Protein AF-A0A0L8HUM3-F1 (afdb_monomer)

Solvent-accessible surface area (backbone atoms only — not comparable to full-atom values): 16104 Å² total; per-residue (Å²): 111,55,49,42,33,39,45,89,53,99,90,53,80,54,77,50,79,45,82,53,78,82,96,82,75,90,75,69,88,66,66,52,72,50,104,87,48,73,25,42,70,43,65,68,44,82,52,100,88,44,44,62,36,49,81,69,55,66,69,59,36,51,53,51,39,50,51,51,38,50,50,57,48,54,70,40,31,67,74,50,48,62,34,84,88,53,55,70,66,57,43,53,50,52,40,58,70,49,66,48,48,55,52,46,62,58,49,78,82,50,80,91,46,74,72,56,54,52,53,51,49,53,50,53,52,51,54,50,44,56,44,48,49,53,49,51,50,50,54,55,49,58,44,30,72,72,68,75,53,79,90,82,77,81,83,76,53,70,69,57,53,49,54,52,49,33,58,76,57,74,46,57,87,85,52,48,71,67,42,54,72,41,61,64,64,35,50,52,53,52,50,54,47,46,52,55,47,52,52,54,50,49,52,53,50,50,52,50,50,51,54,49,54,49,51,53,51,53,51,52,53,51,52,50,52,52,50,50,51,53,52,51,52,52,53,52,52,52,52,52,52,51,52,52,52,51,52,50,52,52,51,51,53,52,52,53,52,53,53,53,51,53,53,54,53,56,68,71,69,60,80,86,81,83,74,133

Foldseek 3Di:
DWWWWWDDDPPDIDIDIDDDDDPDDPPDFDFDDDPPDTTGTDQWDQDPQATQGRVRDPVVRLVSLLVVLVVVLVVCLVPQQLDPVHDLVVSVVVCVVRNPCSSVVSVVVDDDDPVSVVVSVVSNVVSVCSNVVSVVVVVVVVVCVVVVDDDDDDDDDPVVVVVVVCVVLVNDPVCLVVQVVVVVSNVVSVVVSVVVVVVVVVVVVVVVVVVVVVVVVVVVVVVVVVVVVVVVVVVVVVVVVVVVVVVVVVVVVVVVVVVVVVVVVVVVPDDPPPDD

Sequence (276 aa):
MVQWLGQRTRGHKIAVSIPRPDLGQTVRNQPVASRSAVLESVDYFSCLGSCPSSNAYIDNEIRYQLKSAGAAFGRLQTRAFQDQNIQTYTKMMTYKIVAIPLPLYACKTWTAYRRFIKVLETYHQRCLRSILQHQLEIKKDNQWLKEGKRRRGKKKRFKDVLKINFKNYNIDIEKWERNARDRERWRSIIKAELTTFETSWIAEQEEKKWKNGQRERTVKVWMEDVKKKKKKKKKKKKKKKKKKKKKKKKKKKKKKKKKKKKKKKKKKMVPTNKNK

Organism: Octopus bimaculoides (NCBI:txid37653)

Secondary structure (DSSP, 8-state):
-EEEEEEEETTEEEEEEEEPPPTT-------EEETTEEEEE-SB--BTTB--BTT--HHHHHHHHHHHHHHHHHHHIIIIIS-TTS-HHHHHHHIIIIITHHHHHHHTTS---HHHHHHHHHHHHHHHHHHHHHHHHHHHHHHHHHH-----SPPPPHHHHHHHHHHHTT--TTTHHHHHHSHHHHHHHHHHHHHHHHHHHHHHHHHHHHHHHHHHHHHHHHHHHHHHHHHHHHHHHHHHHHHHHHHHHHHHHHHHHHHHHHHHHHHTSS------

pLDDT: mean 71.19, std 13.52, range [39.12, 90.5]

Structure (mmCIF, N/CA/C/O backbone):
data_AF-A0A0L8HUM3-F1
#
_entry.id   AF-A0A0L8HUM3-F1
#
loop_
_atom_site.group_PDB
_atom_site.id
_atom_site.type_symbol
_atom_site.label_atom_id
_atom_site.label_alt_id
_atom_site.label_comp_id
_atom_site.label_asym_id
_atom_site.label_entity_id
_atom_site.label_seq_id
_atom_site.pdbx_PDB_ins_code
_atom_site.Cartn_x
_atom_site.Cartn_y
_atom_site.Cartn_z
_atom_site.occupancy
_atom_site.B_iso_or_equiv
_atom_site.auth_seq_id
_atom_site.auth_comp_id
_atom_site.auth_asym_id
_atom_site.auth_atom_id
_atom_site.pdbx_PDB_model_num
ATOM 1 N N . MET A 1 1 ? 30.552 9.391 -30.307 1.00 44.53 1 MET A N 1
ATOM 2 C CA . MET A 1 1 ? 30.730 8.319 -29.292 1.00 44.53 1 MET A CA 1
ATOM 3 C C . MET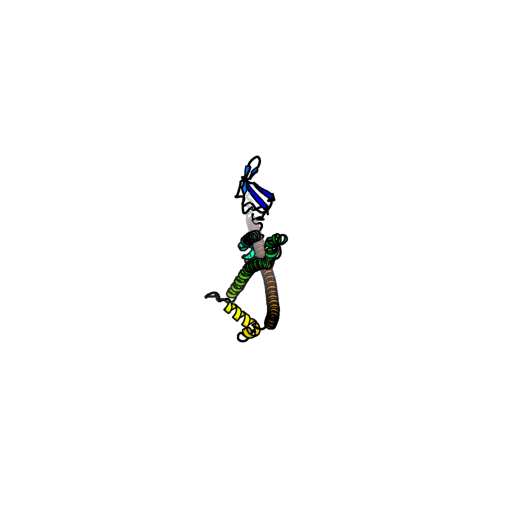 A 1 1 ? 31.666 8.896 -28.218 1.00 44.53 1 MET A C 1
ATOM 5 O O . MET A 1 1 ? 32.595 9.579 -28.608 1.00 44.53 1 MET A O 1
ATOM 9 N N . VAL A 1 2 ? 31.385 8.810 -26.912 1.00 44.59 2 VAL A N 1
ATOM 10 C CA . VAL A 1 2 ? 32.070 9.617 -25.858 1.00 44.59 2 VAL A CA 1
ATOM 11 C C . VAL A 1 2 ? 32.907 8.705 -24.960 1.00 44.59 2 VAL A C 1
ATOM 13 O O . VAL A 1 2 ? 32.449 7.613 -24.636 1.00 44.59 2 VAL A O 1
ATOM 16 N N . GLN A 1 3 ? 34.110 9.128 -24.556 1.00 44.25 3 GLN A N 1
ATOM 17 C CA . GLN A 1 3 ? 34.926 8.413 -23.565 1.00 44.25 3 GLN A CA 1
ATOM 18 C C . GLN A 1 3 ? 34.856 9.136 -22.215 1.00 44.25 3 GLN A C 1
ATOM 20 O O . GLN A 1 3 ? 35.012 10.357 -22.147 1.00 44.25 3 GLN A O 1
ATOM 25 N N . TRP A 1 4 ? 34.581 8.376 -21.153 1.00 47.75 4 TRP A N 1
ATOM 26 C CA . TRP A 1 4 ? 34.437 8.893 -19.794 1.00 47.75 4 TRP A CA 1
ATOM 27 C C . TRP A 1 4 ? 35.685 8.591 -18.973 1.00 47.75 4 TRP A C 1
ATOM 29 O O . TRP A 1 4 ? 36.095 7.438 -18.837 1.00 47.75 4 TRP A O 1
ATOM 39 N N . LEU A 1 5 ? 36.261 9.645 -18.407 1.00 50.06 5 LEU A N 1
ATOM 40 C CA . LEU A 1 5 ? 37.432 9.588 -17.544 1.00 50.06 5 LEU A CA 1
ATOM 41 C C . LEU A 1 5 ? 37.016 9.971 -16.124 1.00 50.06 5 LEU A C 1
ATOM 43 O O . LEU A 1 5 ? 36.309 10.965 -15.925 1.00 50.06 5 LEU A O 1
ATOM 47 N N . GLY A 1 6 ? 37.424 9.171 -15.141 1.00 50.44 6 GLY A N 1
ATOM 48 C CA . GLY A 1 6 ? 37.046 9.361 -13.744 1.00 50.44 6 GLY A CA 1
ATOM 49 C C . GLY A 1 6 ? 38.242 9.301 -12.806 1.00 50.44 6 GLY A C 1
ATOM 50 O O . GLY A 1 6 ? 39.153 8.499 -12.988 1.00 50.44 6 GLY A O 1
ATOM 51 N N . GLN A 1 7 ? 38.205 10.114 -11.750 1.00 45.25 7 GLN A N 1
ATOM 52 C CA . GLN A 1 7 ? 39.073 9.939 -10.588 1.00 45.25 7 GLN A CA 1
ATOM 53 C C . GLN A 1 7 ? 38.256 9.779 -9.309 1.00 45.25 7 GLN A C 1
ATOM 55 O O . GLN A 1 7 ? 37.210 10.408 -9.121 1.00 45.25 7 GLN A O 1
ATOM 60 N N . ARG A 1 8 ? 38.745 8.920 -8.411 1.00 43.06 8 ARG A N 1
ATOM 61 C CA . ARG A 1 8 ? 38.150 8.680 -7.095 1.00 43.06 8 ARG A CA 1
ATOM 62 C C . ARG A 1 8 ? 39.073 9.261 -6.022 1.00 43.06 8 ARG A C 1
ATOM 64 O O . ARG A 1 8 ? 39.840 8.530 -5.406 1.00 43.06 8 ARG A O 1
ATOM 71 N N . THR A 1 9 ? 39.002 10.570 -5.791 1.00 47.56 9 THR A N 1
ATOM 72 C CA . THR A 1 9 ? 39.676 11.211 -4.650 1.00 47.56 9 THR A CA 1
ATOM 73 C C . THR A 1 9 ? 38.749 11.247 -3.430 1.00 47.56 9 THR A C 1
ATOM 75 O O . THR A 1 9 ? 37.523 11.148 -3.546 1.00 47.56 9 THR A O 1
ATOM 78 N N . ARG A 1 10 ? 39.337 11.297 -2.223 1.00 39.12 10 ARG A N 1
ATOM 79 C CA . ARG A 1 10 ? 38.625 11.243 -0.933 1.00 39.12 10 ARG A CA 1
ATOM 80 C C . ARG A 1 10 ? 37.628 12.408 -0.819 1.00 39.12 10 ARG A C 1
ATOM 82 O O . ARG A 1 10 ? 37.990 13.505 -0.418 1.00 39.12 10 ARG A O 1
ATOM 89 N N . GLY A 1 11 ? 36.371 12.152 -1.178 1.00 46.78 11 GLY A N 1
ATOM 90 C CA . GLY A 1 11 ? 35.231 13.046 -0.953 1.00 46.78 11 GLY A CA 1
ATOM 91 C C . GLY A 1 11 ? 34.587 13.648 -2.205 1.00 46.78 11 GLY A C 1
ATOM 92 O O . GLY A 1 11 ? 33.423 14.024 -2.127 1.00 46.78 11 GLY A O 1
ATOM 93 N N . HIS A 1 12 ? 35.263 13.681 -3.359 1.00 46.56 12 HIS A N 1
ATOM 94 C CA . HIS A 1 12 ? 34.731 14.302 -4.581 1.00 46.56 12 HIS A CA 1
ATOM 95 C C . HIS A 1 12 ? 34.949 13.396 -5.801 1.00 46.56 12 HIS A C 1
ATOM 97 O O . HIS A 1 12 ? 36.042 12.885 -6.028 1.00 46.56 12 HIS A O 1
ATOM 103 N N . LYS A 1 13 ? 33.884 13.163 -6.580 1.00 55.78 13 LYS A N 1
ATOM 104 C CA . LYS A 1 13 ? 33.948 12.424 -7.849 1.00 55.78 13 LYS A CA 1
ATOM 105 C C . LYS A 1 13 ? 33.954 13.439 -8.984 1.00 55.78 13 LYS A C 1
ATOM 107 O O . LYS A 1 13 ? 32.954 14.123 -9.180 1.00 55.78 13 LYS A O 1
ATOM 112 N N . ILE A 1 14 ? 35.053 13.516 -9.721 1.00 56.62 14 ILE A N 1
ATOM 113 C CA . ILE A 1 14 ? 35.166 14.368 -10.907 1.00 56.62 14 ILE A CA 1
ATOM 114 C C . ILE A 1 14 ? 35.022 13.458 -12.128 1.00 56.62 14 ILE A C 1
ATOM 116 O O . ILE A 1 14 ? 35.702 12.433 -12.211 1.00 56.62 14 ILE A O 1
ATOM 120 N N . ALA A 1 15 ? 34.113 13.809 -13.038 1.00 55.19 15 ALA A N 1
ATOM 121 C CA . ALA A 1 15 ? 33.982 13.167 -14.342 1.00 55.19 15 ALA A CA 1
ATOM 122 C C . ALA A 1 15 ? 34.176 14.200 -15.440 1.00 55.19 15 ALA A C 1
ATOM 124 O O . ALA A 1 15 ? 33.582 15.276 -15.397 1.00 55.19 15 ALA A O 1
ATOM 125 N N . VAL A 1 16 ? 34.979 13.834 -16.431 1.00 58.75 16 VAL A N 1
ATOM 126 C CA . VAL A 1 16 ? 35.204 14.632 -17.632 1.00 58.75 16 VAL A CA 1
ATOM 127 C C . VAL A 1 16 ? 34.778 13.785 -18.828 1.00 58.75 16 VAL A C 1
ATOM 129 O O . VAL A 1 16 ? 35.196 12.633 -18.962 1.00 58.75 16 VAL A O 1
ATOM 132 N N . SER A 1 17 ? 33.909 14.341 -19.673 1.00 56.50 17 SER A N 1
ATOM 133 C CA . SER A 1 17 ? 33.524 13.750 -20.957 1.00 56.50 17 SER A CA 1
ATOM 134 C C . SER A 1 17 ? 34.374 14.359 -22.062 1.00 56.50 17 SER A C 1
ATOM 136 O O . SER A 1 17 ? 34.330 15.576 -22.245 1.00 56.50 17 SER A O 1
ATOM 138 N N . ILE A 1 18 ? 35.095 13.531 -22.817 1.00 59.50 18 ILE A N 1
ATOM 139 C CA . ILE A 1 18 ? 35.834 13.979 -24.004 1.00 59.50 18 ILE A CA 1
ATOM 140 C C . ILE A 1 18 ? 35.106 13.452 -25.256 1.00 59.50 18 ILE A C 1
ATOM 142 O O . ILE A 1 18 ? 34.820 12.248 -25.327 1.00 59.50 18 ILE A O 1
ATOM 146 N N . PRO A 1 19 ? 34.750 14.311 -26.235 1.00 46.56 19 PRO A N 1
ATOM 147 C CA . PRO A 1 19 ? 34.186 13.856 -27.505 1.00 46.56 19 PRO A CA 1
ATOM 148 C C . PRO A 1 19 ? 35.233 13.036 -28.274 1.00 46.56 19 PRO A C 1
ATOM 150 O O . PRO A 1 19 ? 36.365 13.488 -28.434 1.00 46.56 19 PRO A O 1
ATOM 153 N N . ARG A 1 20 ? 34.886 11.820 -28.732 1.00 53.72 20 ARG A N 1
ATOM 154 C CA . ARG A 1 20 ? 35.817 11.029 -29.556 1.00 53.72 20 ARG A CA 1
ATOM 155 C C . ARG A 1 20 ? 35.949 11.661 -30.947 1.00 53.72 20 ARG A C 1
ATOM 157 O O . ARG A 1 20 ? 34.907 11.905 -31.563 1.00 53.72 20 ARG A O 1
ATOM 164 N N . PRO A 1 21 ? 37.175 11.852 -31.462 1.00 44.38 21 PRO A N 1
ATOM 165 C CA . PRO A 1 21 ? 37.399 11.936 -32.897 1.00 44.38 21 PRO A CA 1
ATOM 166 C C . PRO A 1 21 ? 37.147 10.555 -33.538 1.00 44.38 21 PRO A C 1
ATOM 168 O O . PRO A 1 21 ? 37.109 9.538 -32.849 1.00 44.38 21 PRO A O 1
ATOM 171 N N . ASP A 1 22 ? 36.877 10.560 -34.834 1.00 41.44 22 ASP A N 1
ATOM 172 C CA . ASP A 1 22 ? 36.117 9.577 -35.615 1.00 41.44 22 ASP A CA 1
ATOM 173 C C . ASP A 1 22 ? 36.510 8.072 -35.538 1.00 41.44 22 ASP A C 1
ATOM 175 O O . ASP A 1 22 ? 37.582 7.660 -35.096 1.00 41.44 22 ASP A O 1
ATOM 179 N N . LEU A 1 23 ? 35.547 7.262 -35.987 1.00 44.47 23 LEU A N 1
ATOM 180 C CA . LEU A 1 23 ? 35.411 5.812 -36.093 1.00 44.47 23 LEU A CA 1
ATOM 181 C C . LEU A 1 23 ? 36.592 5.131 -36.805 1.00 44.47 23 LEU A C 1
ATOM 183 O O . LEU A 1 23 ? 36.660 5.099 -38.029 1.00 44.47 23 LEU A O 1
ATOM 187 N N . GLY A 1 24 ? 37.477 4.478 -36.050 1.00 44.75 24 GLY A N 1
ATOM 188 C CA . GLY A 1 24 ? 38.425 3.539 -36.663 1.00 44.75 24 GLY A CA 1
ATOM 189 C C . GLY A 1 24 ? 39.511 2.979 -35.756 1.00 44.75 24 GLY A C 1
ATOM 190 O O . GLY A 1 24 ? 40.041 1.911 -36.040 1.00 44.75 24 GLY A O 1
ATOM 191 N N . GLN A 1 25 ? 39.836 3.635 -34.642 1.00 43.72 25 GLN A N 1
ATOM 192 C CA . GLN A 1 25 ? 40.922 3.166 -33.783 1.00 43.72 25 GLN A CA 1
ATOM 193 C C . GLN A 1 25 ? 40.403 2.461 -32.528 1.00 43.72 25 GLN A C 1
ATOM 195 O O . GLN A 1 25 ? 39.749 3.054 -31.668 1.00 43.72 25 GLN A O 1
ATOM 200 N N . THR A 1 26 ? 40.757 1.182 -32.389 1.00 43.03 26 THR A N 1
ATOM 201 C CA . THR A 1 26 ? 40.711 0.435 -31.128 1.00 43.03 26 THR A CA 1
ATOM 202 C C . THR A 1 26 ? 41.783 0.980 -30.183 1.00 43.03 26 THR A C 1
ATOM 204 O O . THR A 1 26 ? 42.797 0.328 -29.929 1.00 43.03 26 THR A O 1
ATOM 207 N N . VAL A 1 27 ? 41.608 2.204 -29.679 1.00 47.44 27 VAL A N 1
ATOM 208 C CA . VAL A 1 27 ? 42.510 2.739 -28.657 1.00 47.44 27 VAL A CA 1
ATOM 209 C C . VAL A 1 27 ? 42.174 2.041 -27.345 1.00 47.44 27 VAL A C 1
ATOM 211 O O . VAL A 1 27 ? 41.202 2.360 -26.661 1.00 47.44 27 VAL A O 1
ATOM 214 N N . ARG A 1 28 ? 42.983 1.024 -27.030 1.00 45.12 28 ARG A N 1
ATOM 215 C CA . ARG A 1 28 ? 43.104 0.435 -25.695 1.00 45.12 28 ARG A CA 1
ATOM 216 C C . ARG A 1 28 ? 43.191 1.557 -24.663 1.00 45.12 28 ARG A C 1
ATOM 218 O O . ARG A 1 28 ? 44.012 2.449 -24.829 1.00 45.12 28 ARG A O 1
ATOM 225 N N . ASN A 1 29 ? 42.369 1.454 -23.619 1.00 52.62 29 ASN A N 1
ATOM 226 C CA . ASN A 1 29 ? 42.391 2.196 -22.352 1.00 52.62 29 ASN A CA 1
ATOM 227 C C . ASN A 1 29 ? 43.743 2.865 -22.029 1.00 52.62 29 ASN A C 1
ATOM 229 O O . ASN A 1 29 ? 44.550 2.304 -21.290 1.00 52.62 29 ASN A O 1
ATOM 233 N N . GLN A 1 30 ? 43.993 4.058 -22.568 1.00 49.47 30 GLN A N 1
ATOM 234 C CA . GLN A 1 30 ? 45.171 4.849 -22.226 1.00 49.47 30 GLN A CA 1
ATOM 235 C C . GLN A 1 30 ? 44.768 5.861 -21.146 1.00 49.47 30 GLN A C 1
ATOM 237 O O . GLN A 1 30 ? 43.797 6.598 -21.348 1.00 49.47 30 GLN A O 1
ATOM 242 N N . PRO A 1 31 ? 45.448 5.884 -19.987 1.00 53.41 31 PRO A N 1
ATOM 243 C CA . PRO A 1 31 ? 45.185 6.872 -18.951 1.00 53.41 31 PRO A CA 1
ATOM 244 C C . PRO A 1 31 ? 45.514 8.271 -19.476 1.00 53.41 31 PRO A C 1
ATOM 246 O O . PRO A 1 31 ? 46.628 8.519 -19.934 1.00 53.41 31 PRO A O 1
ATOM 249 N N . VAL A 1 32 ? 44.557 9.197 -19.410 1.00 54.78 32 VAL A N 1
ATOM 250 C CA . VAL A 1 32 ? 44.794 10.586 -19.825 1.00 54.78 32 VAL A CA 1
ATOM 251 C C . VAL A 1 32 ? 45.321 11.350 -18.615 1.00 54.78 32 VAL A C 1
ATOM 253 O O . VAL A 1 32 ? 44.629 11.500 -17.605 1.00 54.78 32 VAL A O 1
ATOM 256 N N . ALA A 1 33 ? 46.569 11.802 -18.696 1.00 52.94 33 ALA A N 1
ATOM 257 C CA . ALA A 1 33 ? 47.181 12.627 -17.665 1.00 52.94 33 ALA A CA 1
ATOM 258 C C . ALA A 1 33 ? 46.680 14.072 -17.803 1.00 52.94 33 ALA A C 1
ATOM 260 O O . ALA A 1 33 ? 46.962 14.745 -18.792 1.00 52.94 33 ALA A O 1
ATOM 261 N N . SER A 1 34 ? 45.936 14.561 -16.810 1.00 53.59 34 SER A N 1
ATOM 262 C CA . SER A 1 34 ? 45.743 16.005 -16.630 1.00 53.59 34 SER A CA 1
ATOM 263 C C . SER A 1 34 ? 46.839 16.540 -15.702 1.00 53.59 34 SER A C 1
ATOM 265 O O . SER A 1 34 ? 47.435 15.762 -14.957 1.00 53.59 34 SER A O 1
ATOM 267 N N . ARG A 1 35 ? 47.083 17.858 -15.721 1.00 53.78 35 ARG A N 1
ATOM 268 C CA . ARG A 1 35 ? 48.236 18.580 -15.130 1.00 53.78 35 ARG A CA 1
ATOM 269 C C . ARG A 1 35 ? 48.558 18.300 -13.639 1.00 53.78 35 ARG A C 1
ATOM 271 O O . ARG A 1 35 ? 49.562 18.804 -13.153 1.00 53.78 35 ARG A O 1
ATOM 278 N N . SER A 1 36 ? 47.756 17.506 -12.924 1.00 55.19 36 SER A N 1
ATOM 279 C CA . SER A 1 36 ? 48.014 17.035 -11.551 1.00 55.19 36 SER A CA 1
ATOM 280 C C . SER A 1 36 ? 47.511 15.610 -11.230 1.00 55.19 36 SER A C 1
ATOM 282 O O . SER A 1 36 ? 47.588 15.188 -10.077 1.00 55.19 36 SER A O 1
ATOM 284 N N . ALA A 1 37 ? 46.978 14.850 -12.199 1.00 56.62 37 ALA A N 1
ATOM 285 C CA . ALA A 1 37 ? 46.301 13.579 -11.917 1.00 56.62 37 ALA A CA 1
ATOM 286 C C . ALA A 1 37 ? 46.096 12.698 -13.168 1.00 56.62 37 ALA A C 1
ATOM 288 O O . ALA A 1 37 ? 45.576 13.169 -14.184 1.00 56.62 37 ALA A O 1
ATOM 289 N N . VAL A 1 38 ? 46.439 11.406 -13.064 1.00 62.97 38 VAL A N 1
ATOM 290 C CA . VAL A 1 38 ? 46.137 10.377 -14.076 1.00 62.97 38 VAL A CA 1
ATOM 291 C C . VAL A 1 38 ? 44.669 9.966 -13.948 1.00 62.97 38 VAL A C 1
ATOM 293 O O . VAL A 1 38 ? 44.249 9.491 -12.889 1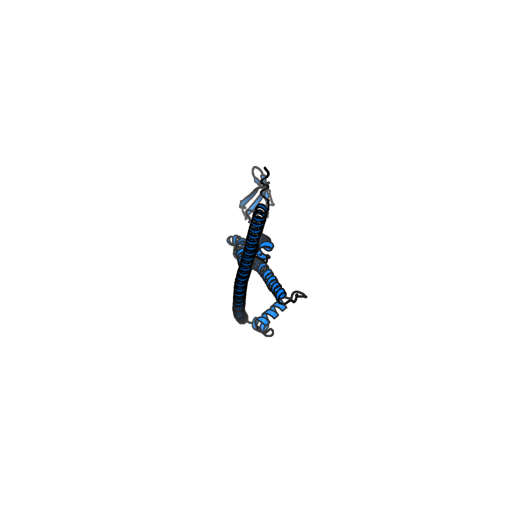.00 62.97 38 VAL A O 1
ATOM 296 N N . LEU A 1 39 ? 43.875 10.190 -14.996 1.00 63.78 39 LEU A N 1
ATOM 297 C CA . LEU A 1 39 ? 42.466 9.804 -15.031 1.00 63.78 39 LEU A CA 1
ATOM 298 C C . LEU A 1 39 ? 42.319 8.422 -15.672 1.00 63.78 39 LEU A C 1
ATOM 300 O O . LEU A 1 39 ? 42.765 8.199 -16.799 1.00 63.78 39 LEU A O 1
ATOM 304 N N . GLU A 1 40 ? 41.667 7.504 -14.961 1.00 66.44 40 GLU A N 1
ATOM 305 C CA . GLU A 1 40 ? 41.357 6.175 -15.485 1.00 66.44 40 GLU A CA 1
ATOM 306 C C . GLU A 1 40 ? 40.094 6.225 -16.353 1.00 66.44 40 GLU A C 1
ATOM 308 O O . GLU A 1 40 ? 39.119 6.919 -16.046 1.00 66.44 40 GLU A O 1
ATOM 313 N N . SER A 1 41 ? 40.113 5.466 -17.449 1.00 64.06 41 SER A N 1
ATOM 314 C CA . SER A 1 41 ? 38.931 5.215 -18.275 1.00 64.06 41 SER A CA 1
ATOM 315 C C . SER A 1 41 ? 37.996 4.278 -17.516 1.00 64.06 41 SER A C 1
ATOM 317 O O . SER A 1 41 ? 38.395 3.169 -17.163 1.00 64.06 41 SER A O 1
ATOM 319 N N . VAL A 1 42 ? 36.763 4.716 -17.246 1.00 66.94 42 VAL A N 1
ATOM 320 C CA . VAL A 1 42 ? 35.798 3.936 -16.457 1.00 66.94 42 VAL A CA 1
ATOM 321 C C . VAL A 1 42 ? 34.565 3.615 -17.296 1.00 66.94 42 VAL A C 1
ATOM 323 O O . VAL A 1 42 ? 33.882 4.512 -17.788 1.00 66.94 42 VAL A O 1
ATOM 326 N N . ASP A 1 43 ? 34.224 2.327 -17.388 1.00 64.31 43 ASP A N 1
ATOM 327 C CA . ASP A 1 43 ? 33.070 1.853 -18.166 1.00 64.31 43 ASP A CA 1
ATOM 328 C C . ASP A 1 43 ? 31.711 2.310 -17.610 1.00 64.31 43 ASP A C 1
ATOM 330 O O . ASP A 1 43 ? 30.735 2.441 -18.359 1.00 64.31 43 ASP A O 1
ATOM 334 N N . TYR A 1 44 ? 31.645 2.555 -16.297 1.00 64.81 44 TYR A N 1
ATOM 335 C CA . TYR A 1 44 ? 30.450 2.979 -15.570 1.00 64.81 44 TYR A CA 1
ATOM 336 C C . TYR A 1 44 ? 30.788 4.061 -14.548 1.00 64.81 44 TYR A C 1
ATOM 338 O O . TYR A 1 44 ? 31.466 3.799 -13.551 1.00 64.81 44 TYR A O 1
ATOM 346 N N . PHE A 1 45 ? 30.246 5.261 -14.737 1.00 66.44 45 PHE A N 1
ATOM 347 C CA . PHE A 1 45 ? 30.436 6.355 -13.792 1.00 66.44 45 PHE A CA 1
ATOM 348 C C . PHE A 1 45 ? 29.101 6.784 -13.183 1.00 66.44 45 PHE A C 1
ATOM 350 O O . PHE A 1 45 ? 28.188 7.195 -13.886 1.00 66.44 45 PHE A O 1
ATOM 357 N N . SER A 1 46 ? 28.975 6.699 -11.856 1.00 68.62 46 SER A N 1
ATOM 358 C CA . SER A 1 46 ? 27.782 7.164 -11.140 1.00 68.62 46 SER A CA 1
ATOM 359 C C . SER A 1 46 ? 27.904 8.667 -10.843 1.00 68.62 46 SER A C 1
ATOM 361 O O . SER A 1 46 ? 28.623 9.038 -9.906 1.00 68.62 46 SER A O 1
ATOM 363 N N . CYS A 1 47 ? 27.198 9.517 -11.586 1.00 63.25 47 CYS A N 1
ATOM 364 C CA . CYS A 1 47 ? 27.146 10.963 -11.352 1.00 63.25 47 CYS A CA 1
ATOM 365 C C . CYS A 1 47 ? 25.730 11.377 -10.949 1.00 63.25 47 CYS A C 1
ATOM 367 O O . CYS A 1 47 ? 24.792 11.094 -11.685 1.00 63.25 47 CYS A O 1
ATOM 369 N N . LEU A 1 48 ? 25.563 12.029 -9.791 1.00 65.75 48 LEU A N 1
ATOM 370 C CA . LEU A 1 48 ? 24.303 12.679 -9.375 1.00 65.75 48 LEU A CA 1
ATOM 371 C C . LEU A 1 48 ? 23.028 11.802 -9.449 1.00 65.75 48 LEU A C 1
ATOM 373 O O . LEU A 1 48 ? 21.917 12.315 -9.521 1.00 65.75 48 LEU A O 1
ATOM 377 N N . GLY A 1 49 ? 23.170 10.473 -9.395 1.00 64.81 49 GLY A N 1
ATOM 378 C CA . GLY A 1 49 ? 22.044 9.538 -9.509 1.00 64.81 49 GLY A CA 1
ATOM 379 C C . GLY A 1 49 ? 21.780 8.992 -10.916 1.00 64.81 49 GLY A C 1
ATOM 380 O O . GLY A 1 49 ? 20.869 8.183 -11.062 1.00 64.81 49 GLY A O 1
ATOM 381 N N . SER A 1 50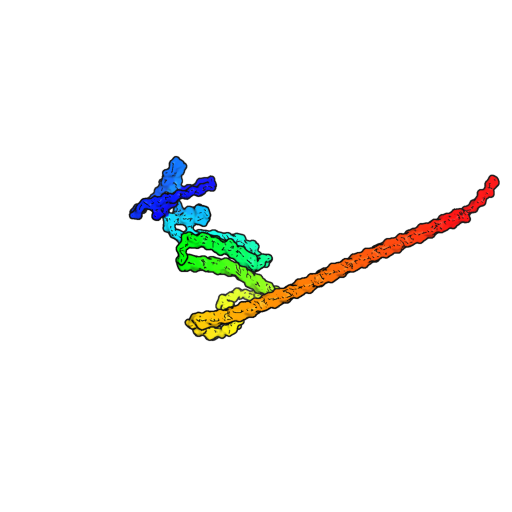 ? 22.598 9.340 -11.908 1.00 65.50 50 SER A N 1
ATOM 382 C CA . SER A 1 50 ? 22.634 8.725 -13.239 1.00 65.50 50 SER A CA 1
ATOM 383 C C . SER A 1 50 ? 23.903 7.887 -13.416 1.00 65.50 50 SER A C 1
ATOM 385 O O . SER A 1 50 ? 24.934 8.155 -12.794 1.00 65.50 50 SER A O 1
ATOM 387 N N . CYS A 1 51 ? 23.834 6.862 -14.268 1.00 67.31 51 CYS A N 1
ATOM 388 C CA . CYS A 1 51 ? 24.969 5.998 -14.606 1.00 67.31 51 CYS A CA 1
ATOM 389 C C . CYS A 1 51 ? 25.212 6.010 -16.121 1.00 67.31 51 CYS A C 1
ATOM 391 O O . CYS A 1 51 ? 24.836 5.048 -16.798 1.00 67.31 51 CYS A O 1
ATOM 393 N N . PRO A 1 52 ? 25.812 7.085 -16.668 1.00 63.16 52 PRO A N 1
ATOM 394 C CA . PRO A 1 52 ? 26.338 7.061 -18.025 1.00 63.16 52 PRO A CA 1
ATOM 395 C C . PRO A 1 52 ? 27.350 5.916 -18.166 1.00 63.16 52 PRO A C 1
ATOM 397 O O . PRO A 1 52 ? 28.277 5.763 -17.367 1.00 63.16 52 PRO A O 1
ATOM 400 N N . SER A 1 53 ? 27.122 5.075 -19.171 1.00 67.75 53 SER A N 1
ATOM 401 C CA . SER A 1 53 ? 27.994 3.960 -19.539 1.00 67.75 53 SER A CA 1
ATOM 402 C C . SER A 1 53 ? 28.815 4.341 -20.771 1.00 67.75 53 SER A C 1
ATOM 404 O O . SER A 1 53 ? 28.310 5.047 -21.644 1.00 67.75 53 SER A O 1
ATOM 406 N N . SER A 1 54 ? 30.049 3.838 -20.870 1.00 65.19 54 SER A N 1
ATOM 407 C CA . SER A 1 54 ? 30.956 4.044 -22.017 1.00 65.19 54 SER A CA 1
ATOM 408 C C . SER A 1 54 ? 30.325 3.655 -23.368 1.00 65.19 54 SER A C 1
ATOM 410 O O . SER A 1 54 ? 30.582 4.283 -24.394 1.00 65.19 54 SER A O 1
ATOM 412 N N . ASN A 1 55 ? 29.394 2.692 -23.360 1.00 62.22 55 ASN A N 1
ATOM 413 C CA . ASN A 1 55 ? 28.682 2.239 -24.561 1.00 62.22 55 ASN A CA 1
ATOM 414 C C . ASN A 1 55 ? 27.428 3.075 -24.901 1.00 62.22 55 ASN A C 1
ATOM 416 O O . ASN A 1 55 ? 26.721 2.735 -25.843 1.00 62.22 55 ASN A O 1
ATOM 420 N N . ALA A 1 56 ? 27.119 4.127 -24.130 1.00 62.47 56 ALA A N 1
ATOM 421 C CA . ALA A 1 56 ? 25.972 5.035 -24.300 1.00 62.47 56 ALA A CA 1
ATOM 422 C C . ALA A 1 56 ? 24.573 4.368 -24.380 1.00 62.47 56 ALA A C 1
ATOM 424 O O . ALA A 1 56 ? 23.590 5.025 -24.721 1.00 62.47 56 ALA A O 1
ATOM 425 N N . TYR A 1 57 ? 24.447 3.080 -24.034 1.00 70.25 57 TYR A N 1
ATOM 426 C CA . TYR A 1 57 ? 23.161 2.379 -24.035 1.00 70.25 57 TYR A CA 1
ATOM 427 C C . TYR A 1 57 ? 22.288 2.774 -22.841 1.00 70.25 57 TYR A C 1
ATOM 429 O O . TYR A 1 57 ? 22.663 2.611 -21.677 1.00 70.25 57 TYR A O 1
ATOM 437 N N . ILE A 1 58 ? 21.061 3.184 -23.158 1.00 72.94 58 ILE A N 1
ATOM 438 C CA . ILE A 1 58 ? 20.018 3.618 -22.215 1.00 72.94 58 ILE A CA 1
ATOM 439 C C . ILE A 1 58 ? 19.617 2.480 -21.244 1.00 72.94 58 ILE A C 1
ATOM 441 O O . ILE A 1 58 ? 19.223 2.726 -20.106 1.00 72.94 58 ILE A O 1
ATOM 445 N N . ASP A 1 59 ? 19.781 1.211 -21.641 1.00 77.88 59 ASP A N 1
ATOM 446 C CA . ASP A 1 59 ? 19.433 0.026 -20.838 1.00 77.88 59 ASP A CA 1
ATOM 447 C C . ASP A 1 59 ? 20.097 -0.012 -19.447 1.00 77.88 59 ASP A C 1
ATOM 449 O O . ASP A 1 59 ? 19.476 -0.430 -18.463 1.00 77.88 59 ASP A O 1
ATOM 453 N N . ASN A 1 60 ? 21.355 0.424 -19.347 1.00 76.75 60 ASN A N 1
ATOM 454 C CA . ASN A 1 60 ? 22.115 0.392 -18.094 1.00 76.75 60 ASN A CA 1
ATOM 455 C C . ASN A 1 60 ? 21.610 1.440 -17.096 1.00 76.75 60 ASN A C 1
ATOM 457 O O . ASN A 1 60 ? 21.482 1.157 -15.901 1.00 76.75 60 ASN A O 1
ATOM 461 N N . GLU A 1 61 ? 21.246 2.619 -17.594 1.00 76.81 61 GLU A N 1
ATOM 462 C CA . GLU A 1 61 ? 20.650 3.684 -16.795 1.00 76.81 61 GLU A CA 1
ATOM 463 C C . GLU A 1 61 ? 19.267 3.272 -16.267 1.00 76.81 61 GLU A C 1
ATOM 465 O O . GLU A 1 61 ? 18.969 3.450 -15.084 1.00 76.81 61 GLU A O 1
ATOM 470 N N . ILE A 1 62 ? 18.462 2.609 -17.105 1.00 77.75 62 ILE A N 1
ATOM 471 C CA . ILE A 1 62 ? 17.140 2.084 -16.734 1.00 77.75 62 ILE A CA 1
ATOM 472 C C . ILE A 1 62 ? 17.248 1.081 -15.589 1.00 77.75 62 ILE A C 1
ATOM 474 O O . ILE A 1 62 ? 16.526 1.175 -14.593 1.00 77.75 62 ILE A O 1
ATOM 478 N N . ARG A 1 63 ? 18.169 0.119 -15.701 1.00 80.25 63 ARG A N 1
ATOM 479 C CA . ARG A 1 63 ? 18.388 -0.886 -14.651 1.00 80.25 63 ARG A CA 1
ATOM 480 C C . ARG A 1 63 ? 18.848 -0.243 -13.348 1.00 80.25 63 ARG A C 1
ATOM 482 O O . ARG A 1 63 ? 18.383 -0.646 -12.280 1.00 80.25 63 ARG A O 1
ATOM 489 N N . TYR A 1 64 ? 19.729 0.753 -13.424 1.00 82.12 64 TYR A N 1
ATOM 490 C CA . TYR A 1 64 ? 20.207 1.476 -12.251 1.00 82.12 64 TYR A CA 1
ATOM 491 C C . TYR A 1 64 ? 19.073 2.232 -11.544 1.00 82.12 64 TYR A C 1
ATOM 493 O O . TYR A 1 64 ? 18.892 2.077 -10.334 1.00 82.12 64 TYR A O 1
ATOM 501 N N . GLN A 1 65 ? 18.254 2.975 -12.292 1.00 82.25 65 GLN A N 1
ATOM 502 C CA . GLN A 1 65 ? 17.138 3.727 -11.716 1.00 82.25 65 GLN A CA 1
ATOM 503 C C . GLN A 1 65 ? 16.055 2.816 -11.147 1.00 82.25 65 GLN A C 1
ATOM 505 O O . GLN A 1 65 ? 15.558 3.056 -10.049 1.00 82.25 65 GLN A O 1
ATOM 510 N N . LEU A 1 66 ? 15.745 1.711 -11.826 1.00 86.31 66 LEU A N 1
ATOM 511 C CA . LEU A 1 66 ? 14.799 0.724 -11.313 1.00 86.31 66 LEU A CA 1
ATOM 512 C C . LEU A 1 66 ? 15.293 0.082 -10.010 1.00 86.31 66 LEU A C 1
ATOM 514 O O . LEU A 1 66 ? 14.509 -0.145 -9.087 1.00 86.31 66 LEU A O 1
ATOM 518 N N . LYS A 1 67 ? 16.603 -0.178 -9.910 1.00 86.75 67 LYS A N 1
ATOM 519 C CA . LYS A 1 67 ? 17.243 -0.683 -8.690 1.00 86.75 67 LYS A CA 1
ATOM 520 C C . LYS A 1 67 ? 17.160 0.341 -7.556 1.00 86.75 67 LYS A C 1
ATOM 522 O O . LYS A 1 67 ? 16.833 -0.032 -6.431 1.00 86.75 67 LYS A O 1
ATOM 527 N N . SER A 1 68 ? 17.404 1.616 -7.851 1.00 85.25 68 SER A N 1
ATOM 528 C CA . SER A 1 68 ? 17.291 2.715 -6.886 1.00 85.25 68 SER A CA 1
ATOM 529 C C . SER A 1 68 ? 15.849 2.906 -6.397 1.00 85.25 68 SER A C 1
ATOM 531 O O . SER A 1 68 ? 15.592 2.900 -5.192 1.00 85.25 68 SER A O 1
ATOM 533 N N . ALA A 1 69 ? 14.884 2.956 -7.319 1.00 87.19 69 ALA A N 1
ATOM 534 C CA . ALA A 1 69 ? 13.458 3.049 -7.015 1.00 87.19 69 ALA A CA 1
ATOM 535 C C . ALA A 1 69 ? 12.972 1.850 -6.184 1.00 87.19 69 ALA A C 1
ATOM 537 O O . ALA A 1 69 ? 12.294 2.024 -5.170 1.00 87.19 69 ALA A O 1
ATOM 538 N N . GLY A 1 70 ? 13.395 0.636 -6.552 1.00 89.62 70 GLY A N 1
ATOM 539 C CA . GLY A 1 70 ? 13.131 -0.578 -5.783 1.00 89.62 70 GLY A CA 1
ATOM 540 C C . GLY A 1 70 ? 13.709 -0.527 -4.368 1.00 89.62 70 GLY A C 1
ATOM 541 O O . GLY A 1 70 ? 13.031 -0.917 -3.418 1.00 89.62 70 GLY A O 1
ATOM 542 N N . ALA A 1 71 ? 14.919 0.008 -4.196 1.00 89.44 71 ALA A N 1
ATOM 543 C CA . ALA A 1 71 ? 15.531 0.184 -2.882 1.00 89.44 71 ALA A CA 1
ATOM 544 C C . ALA A 1 71 ? 14.785 1.225 -2.028 1.00 89.44 71 ALA A C 1
ATOM 546 O O . ALA A 1 71 ? 14.540 0.982 -0.846 1.00 89.44 71 ALA A O 1
ATOM 547 N N . ALA A 1 72 ? 14.382 2.358 -2.611 1.00 88.38 72 ALA A N 1
ATOM 548 C CA . ALA A 1 72 ? 13.588 3.379 -1.926 1.00 88.38 72 ALA A CA 1
ATOM 549 C C . ALA A 1 72 ? 12.225 2.826 -1.478 1.00 88.38 72 ALA A C 1
ATOM 551 O O . ALA A 1 72 ? 11.830 2.992 -0.322 1.00 88.38 72 ALA A O 1
ATOM 552 N N . PHE A 1 73 ? 11.546 2.089 -2.361 1.00 88.94 73 PHE A N 1
ATOM 553 C CA . PHE A 1 73 ? 10.305 1.391 -2.036 1.00 88.94 73 PHE A CA 1
ATOM 554 C C . PHE A 1 73 ? 10.508 0.353 -0.921 1.00 88.94 73 PHE A C 1
ATOM 556 O O . PHE A 1 73 ? 9.727 0.310 0.029 1.00 88.94 73 PHE A O 1
ATOM 563 N N . GLY A 1 74 ? 11.581 -0.439 -1.000 1.00 89.69 74 GLY A N 1
ATOM 564 C CA . GLY A 1 74 ? 11.945 -1.442 0.003 1.00 89.69 74 GLY A CA 1
ATOM 565 C C . GLY A 1 74 ? 12.172 -0.847 1.396 1.00 89.69 74 GLY A C 1
ATOM 566 O O . GLY A 1 74 ? 11.687 -1.390 2.386 1.00 89.69 74 GLY A O 1
ATOM 567 N N . ARG A 1 75 ? 12.821 0.321 1.491 1.00 90.50 75 ARG A N 1
ATOM 568 C CA . ARG A 1 75 ? 13.029 1.031 2.771 1.00 90.50 75 ARG A CA 1
ATOM 569 C C . ARG A 1 75 ? 11.720 1.474 3.427 1.00 90.50 75 ARG A C 1
ATOM 571 O O .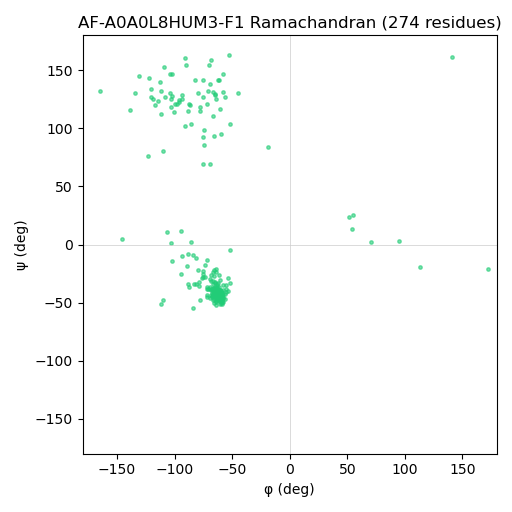 ARG A 1 75 ? 11.613 1.473 4.651 1.00 90.50 75 ARG A O 1
ATOM 578 N N . LEU A 1 76 ? 10.720 1.830 2.623 1.00 89.00 76 LEU A N 1
ATOM 579 C CA . LEU A 1 76 ? 9.379 2.190 3.095 1.00 89.00 76 LEU A CA 1
ATOM 580 C C . LEU A 1 76 ? 8.485 0.965 3.321 1.00 89.00 76 LEU A C 1
ATOM 582 O O . LEU A 1 76 ? 7.395 1.088 3.879 1.00 89.00 76 LEU A O 1
ATOM 586 N N . GLN A 1 77 ? 8.925 -0.224 2.914 1.00 86.81 77 GLN A N 1
ATOM 587 C CA . GLN A 1 77 ? 8.089 -1.414 2.912 1.00 86.81 77 GLN A CA 1
ATOM 588 C C . GLN A 1 77 ? 7.658 -1.813 4.317 1.00 86.81 77 GLN A C 1
ATOM 590 O O . GLN A 1 77 ? 6.462 -1.917 4.559 1.00 86.81 77 GLN A O 1
ATOM 595 N N . THR A 1 78 ? 8.589 -1.955 5.255 1.00 83.56 78 THR A N 1
ATOM 596 C CA . THR A 1 78 ? 8.280 -2.377 6.630 1.00 83.56 78 THR A CA 1
ATOM 597 C C . THR A 1 78 ? 7.511 -1.315 7.416 1.00 83.56 78 THR A C 1
ATOM 599 O O . THR A 1 78 ? 6.588 -1.646 8.152 1.00 83.56 78 THR A O 1
ATOM 602 N N . ARG A 1 79 ? 7.851 -0.032 7.232 1.00 85.31 79 ARG A N 1
ATOM 603 C CA . ARG A 1 79 ? 7.294 1.077 8.027 1.00 85.31 79 ARG A CA 1
ATOM 604 C C . ARG A 1 79 ? 6.002 1.670 7.477 1.00 85.31 79 ARG A C 1
ATOM 606 O O . ARG A 1 79 ? 5.180 2.125 8.254 1.00 85.31 79 ARG A O 1
ATOM 613 N N . ALA A 1 80 ? 5.832 1.712 6.157 1.00 84.06 80 ALA A N 1
ATOM 614 C CA . ALA A 1 80 ? 4.680 2.354 5.527 1.00 84.06 80 ALA A CA 1
ATOM 615 C C . ALA A 1 80 ? 3.729 1.334 4.893 1.00 84.06 80 ALA A C 1
ATOM 617 O O . ALA A 1 80 ? 2.516 1.396 5.091 1.00 84.06 80 ALA A O 1
ATOM 618 N N . PHE A 1 81 ? 4.256 0.379 4.121 1.00 83.88 81 PHE A N 1
ATOM 619 C CA . PHE A 1 81 ? 3.415 -0.502 3.304 1.00 83.88 81 PHE A CA 1
ATOM 620 C C . PHE A 1 81 ? 2.930 -1.759 4.050 1.00 83.88 81 PHE A C 1
ATOM 622 O O . PHE A 1 81 ? 1.777 -2.160 3.868 1.00 83.88 81 PHE A O 1
ATOM 629 N N . GLN A 1 82 ? 3.757 -2.338 4.921 1.00 83.06 82 GLN A N 1
ATOM 630 C CA . GLN A 1 82 ? 3.458 -3.537 5.718 1.00 83.06 82 GLN A CA 1
ATOM 631 C C . GLN A 1 82 ? 2.803 -3.221 7.069 1.00 83.06 82 GLN A C 1
ATOM 633 O O . GLN A 1 82 ? 2.145 -4.089 7.634 1.00 83.06 82 GLN A O 1
ATOM 638 N N . ASP A 1 83 ? 2.911 -1.983 7.560 1.00 80.38 83 ASP A N 1
ATOM 639 C CA . ASP A 1 83 ? 2.307 -1.590 8.836 1.00 80.38 83 ASP A CA 1
ATOM 640 C C . ASP A 1 83 ? 0.772 -1.655 8.769 1.00 80.38 83 ASP A C 1
ATOM 642 O O . ASP A 1 83 ? 0.140 -1.120 7.854 1.00 80.38 83 ASP A O 1
ATOM 646 N N . GLN A 1 84 ? 0.154 -2.326 9.735 1.00 75.69 84 GLN A N 1
ATOM 647 C CA . GLN A 1 84 ? -1.295 -2.498 9.818 1.00 75.69 84 GLN A CA 1
ATOM 648 C C . GLN A 1 84 ? -2.021 -1.230 10.280 1.00 75.69 84 GLN A C 1
ATOM 650 O O . GLN A 1 84 ? -3.201 -1.060 9.976 1.00 75.69 84 GLN A O 1
ATOM 655 N N . ASN A 1 85 ? -1.325 -0.331 10.976 1.00 78.50 85 ASN A N 1
ATOM 656 C CA . ASN A 1 85 ? -1.916 0.862 11.582 1.00 78.50 85 ASN A CA 1
ATOM 657 C C . ASN A 1 85 ? -2.103 2.013 10.583 1.00 78.50 85 ASN A C 1
ATOM 659 O O . ASN A 1 85 ? -2.779 2.997 10.879 1.00 78.50 85 ASN A O 1
ATOM 663 N N . ILE A 1 86 ? -1.516 1.897 9.390 1.00 83.75 86 ILE A N 1
ATOM 664 C CA . ILE A 1 86 ? -1.570 2.925 8.351 1.00 83.75 86 ILE A CA 1
ATOM 665 C C . ILE A 1 86 ? -2.728 2.634 7.395 1.00 83.75 86 ILE A C 1
ATOM 667 O O . ILE A 1 86 ? -2.847 1.544 6.829 1.00 83.75 86 ILE A O 1
ATOM 671 N N . GLN A 1 87 ? -3.573 3.641 7.172 1.00 81.12 87 GLN A N 1
ATOM 672 C CA . GLN A 1 87 ? -4.726 3.538 6.284 1.00 81.12 87 GLN A CA 1
ATOM 673 C C . GLN A 1 87 ? -4.302 3.255 4.834 1.00 81.12 87 GLN A C 1
ATOM 675 O O . GLN A 1 87 ? -3.342 3.828 4.317 1.00 81.12 87 GLN A O 1
ATOM 680 N N . THR A 1 88 ? -5.072 2.416 4.135 1.00 79.00 88 THR A N 1
ATOM 681 C CA . THR A 1 88 ? -4.827 2.043 2.730 1.00 79.00 88 THR A CA 1
ATOM 682 C C . THR A 1 88 ? -4.739 3.258 1.800 1.00 79.00 88 THR A C 1
ATOM 684 O O . THR A 1 88 ? -3.928 3.264 0.877 1.00 79.00 88 THR A O 1
ATOM 687 N N . TYR A 1 89 ? -5.527 4.304 2.069 1.00 81.94 89 TYR A N 1
ATOM 688 C CA . TYR A 1 89 ? -5.470 5.579 1.350 1.00 81.94 89 TYR A CA 1
ATOM 689 C C . TYR A 1 89 ? -4.086 6.232 1.454 1.00 81.94 89 TYR A C 1
ATOM 691 O O . TYR A 1 89 ? -3.482 6.568 0.439 1.00 81.94 89 TYR A O 1
ATOM 699 N N . THR A 1 90 ? -3.542 6.330 2.668 1.00 84.31 90 THR A N 1
ATOM 700 C CA . THR A 1 90 ? -2.213 6.898 2.917 1.00 84.31 90 THR A CA 1
ATOM 701 C C . THR A 1 90 ? -1.128 6.073 2.235 1.00 84.31 90 THR A C 1
ATOM 703 O O . THR A 1 90 ? -0.271 6.640 1.570 1.00 84.31 90 THR A O 1
ATOM 706 N N . LYS A 1 91 ? -1.216 4.736 2.282 1.00 84.25 91 LYS A N 1
ATOM 707 C CA . LYS A 1 91 ? -0.291 3.846 1.553 1.00 84.25 91 LYS A CA 1
ATOM 708 C C . LYS A 1 91 ? -0.326 4.082 0.042 1.00 84.25 91 LYS A C 1
ATOM 710 O O . LYS A 1 91 ? 0.719 4.123 -0.601 1.00 84.25 91 LYS A O 1
ATOM 715 N N . MET A 1 92 ? -1.518 4.260 -0.526 1.00 87.12 92 MET A N 1
ATOM 716 C CA . MET A 1 92 ? -1.692 4.598 -1.942 1.00 87.12 92 MET A CA 1
ATOM 717 C C . MET A 1 92 ? -1.109 5.973 -2.279 1.00 87.12 92 MET A C 1
ATOM 719 O O . MET A 1 92 ? -0.476 6.123 -3.323 1.00 87.12 92 MET A O 1
ATOM 723 N N . MET A 1 93 ? -1.254 6.959 -1.392 1.00 84.56 93 MET A N 1
ATOM 724 C CA . MET A 1 93 ? -0.644 8.277 -1.580 1.00 84.56 93 MET A CA 1
ATOM 725 C C . MET A 1 93 ? 0.882 8.224 -1.508 1.00 84.56 93 MET A C 1
ATOM 727 O O . MET A 1 93 ? 1.547 8.753 -2.393 1.00 84.56 93 MET A O 1
ATOM 731 N N . THR A 1 94 ? 1.458 7.502 -0.545 1.00 85.31 94 THR A N 1
ATOM 732 C CA . THR A 1 94 ? 2.914 7.304 -0.470 1.00 85.31 94 THR A CA 1
ATOM 733 C C . THR A 1 94 ? 3.453 6.595 -1.715 1.00 85.31 94 THR A C 1
ATOM 735 O O . THR A 1 94 ? 4.500 6.970 -2.236 1.00 85.31 94 THR A O 1
ATOM 738 N N . TYR A 1 95 ? 2.719 5.610 -2.244 1.00 88.25 95 TYR A N 1
ATOM 739 C CA . TYR A 1 95 ? 3.058 4.970 -3.516 1.00 88.25 95 TYR A CA 1
ATOM 740 C C . TYR A 1 95 ? 3.076 5.976 -4.677 1.00 88.25 95 TYR A C 1
ATOM 742 O O . TYR A 1 95 ? 4.050 6.015 -5.426 1.00 88.25 95 TYR A O 1
ATOM 750 N N . LYS A 1 96 ? 2.051 6.829 -4.800 1.00 85.75 96 LYS A N 1
ATOM 751 C CA . LYS A 1 96 ? 1.992 7.857 -5.851 1.00 85.75 96 LYS A CA 1
ATOM 752 C C . LYS A 1 96 ? 3.117 8.888 -5.743 1.00 85.75 96 LYS A C 1
ATOM 754 O O . LYS A 1 96 ? 3.625 9.317 -6.768 1.00 85.75 96 LYS A O 1
ATOM 759 N N . ILE A 1 97 ? 3.517 9.255 -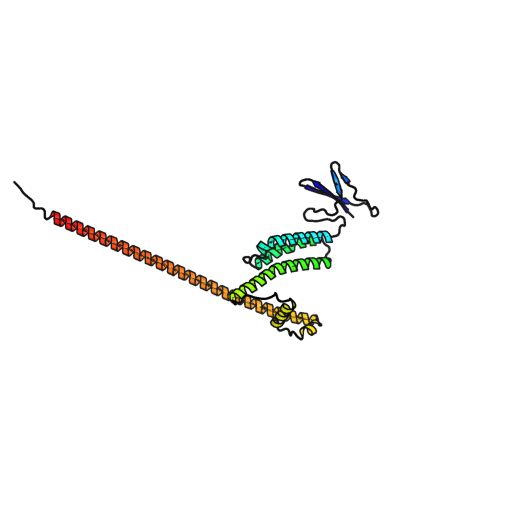4.526 1.00 86.19 97 ILE A N 1
ATOM 760 C CA . ILE A 1 97 ? 4.550 10.274 -4.280 1.00 86.19 97 ILE A CA 1
ATOM 761 C C . ILE A 1 97 ? 5.967 9.725 -4.476 1.00 86.19 97 ILE A C 1
ATOM 763 O O . ILE A 1 97 ? 6.851 10.469 -4.876 1.00 86.19 97 ILE A O 1
ATOM 767 N N . VAL A 1 98 ? 6.212 8.441 -4.196 1.00 84.12 98 VAL A N 1
ATOM 768 C CA . VAL A 1 98 ? 7.577 7.882 -4.207 1.00 84.12 98 VAL A CA 1
ATOM 769 C C . VAL A 1 98 ? 7.780 6.894 -5.352 1.00 84.12 98 VAL A C 1
ATOM 771 O O . VAL A 1 98 ? 8.729 7.003 -6.119 1.00 84.12 98 VAL A O 1
ATOM 774 N N . ALA A 1 99 ? 6.896 5.914 -5.514 1.00 83.25 99 ALA A N 1
ATOM 775 C CA . ALA A 1 99 ? 7.134 4.805 -6.436 1.00 83.25 99 ALA A CA 1
ATOM 776 C C . ALA A 1 99 ? 6.842 5.147 -7.906 1.00 83.25 99 ALA A C 1
ATOM 778 O O . ALA A 1 99 ? 7.360 4.466 -8.787 1.00 83.25 99 ALA A O 1
ATOM 779 N N . ILE A 1 100 ? 6.018 6.165 -8.169 1.00 84.25 100 ILE A N 1
ATOM 780 C CA . ILE A 1 100 ? 5.690 6.644 -9.519 1.00 84.25 100 ILE A CA 1
ATOM 781 C C . ILE A 1 100 ? 6.752 7.624 -10.056 1.00 84.25 100 ILE A C 1
ATOM 783 O O . ILE A 1 100 ? 7.309 7.350 -11.117 1.00 84.25 100 ILE A O 1
ATOM 787 N N . PRO A 1 101 ? 7.098 8.725 -9.361 1.00 83.81 101 PRO A N 1
ATOM 788 C CA . PRO A 1 101 ? 7.999 9.729 -9.924 1.00 83.81 101 PRO A CA 1
ATOM 789 C C . PRO A 1 101 ? 9.467 9.298 -9.978 1.00 83.81 101 PRO A C 1
ATOM 791 O O . PRO A 1 101 ? 10.163 9.747 -10.876 1.00 83.81 101 PRO A O 1
ATOM 794 N N . LEU A 1 102 ? 9.953 8.417 -9.094 1.00 82.69 102 LEU A N 1
ATOM 795 C CA . LEU A 1 102 ? 11.357 7.969 -9.131 1.00 82.69 102 LEU A CA 1
ATOM 796 C C . LEU A 1 102 ? 11.753 7.304 -10.469 1.00 82.69 102 LEU A C 1
ATOM 798 O O . LEU A 1 102 ? 12.745 7.718 -11.064 1.00 82.69 102 LEU A O 1
ATOM 802 N N . PRO A 1 103 ? 11.008 6.308 -10.982 1.00 78.75 103 PRO A N 1
ATOM 803 C CA . PRO A 1 103 ? 11.288 5.742 -12.300 1.00 78.75 103 PRO A CA 1
ATOM 804 C C . PRO A 1 103 ? 10.837 6.646 -13.462 1.00 78.75 103 PRO A C 1
ATOM 806 O O . PRO A 1 103 ? 11.449 6.599 -14.528 1.00 78.75 103 PRO A O 1
ATOM 809 N N . LEU A 1 104 ? 9.802 7.484 -13.282 1.00 75.75 104 LEU A N 1
ATOM 810 C CA . LEU A 1 104 ? 9.315 8.393 -14.333 1.00 75.75 104 LEU A CA 1
ATOM 811 C C . LEU A 1 104 ? 10.202 9.621 -14.557 1.00 75.75 104 LEU A C 1
ATOM 813 O O . LEU A 1 104 ? 10.259 10.118 -15.678 1.00 75.75 104 LEU A O 1
ATOM 817 N N . TYR A 1 105 ? 10.914 10.096 -13.535 1.00 73.50 105 TYR A N 1
ATOM 818 C CA . TYR A 1 105 ? 11.883 11.184 -13.672 1.00 73.50 105 TYR A CA 1
ATOM 819 C C . TYR A 1 105 ? 12.930 10.848 -14.739 1.00 73.50 105 TYR A C 1
ATOM 821 O O . TYR A 1 105 ? 13.243 11.677 -15.589 1.00 73.50 105 TYR A O 1
ATOM 829 N N . ALA A 1 106 ? 13.381 9.593 -14.759 1.00 62.09 106 ALA A N 1
ATOM 830 C CA . ALA A 1 106 ? 14.300 9.091 -15.770 1.00 62.09 106 ALA A CA 1
ATOM 831 C C . ALA A 1 106 ? 13.621 8.835 -17.131 1.00 62.09 106 ALA A C 1
ATOM 833 O O . ALA A 1 106 ? 14.257 8.964 -18.165 1.00 62.09 106 ALA A O 1
ATOM 834 N N . CYS A 1 107 ? 12.309 8.572 -17.175 1.00 64.19 107 CYS A N 1
ATOM 835 C CA . CYS A 1 107 ? 11.581 8.432 -18.444 1.00 64.19 107 CYS A CA 1
ATOM 836 C C . CYS A 1 107 ? 11.559 9.726 -19.275 1.00 64.19 107 CYS A C 1
ATOM 838 O O . CYS A 1 107 ? 11.375 9.651 -20.485 1.00 64.19 107 CYS A O 1
ATOM 840 N N . LYS A 1 108 ? 11.769 10.901 -18.658 1.00 61.50 108 LYS A N 1
ATOM 841 C CA . LYS A 1 108 ? 11.859 12.190 -19.367 1.00 61.50 108 LYS A CA 1
ATOM 842 C C . LYS A 1 108 ? 13.065 12.258 -20.317 1.00 61.50 108 LYS A C 1
ATOM 844 O O . LYS A 1 108 ? 13.029 13.027 -21.271 1.00 61.50 108 LYS A O 1
ATOM 849 N N . THR A 1 109 ? 14.106 11.461 -20.072 1.00 61.31 109 THR A N 1
ATOM 850 C CA . THR A 1 109 ? 15.313 11.379 -20.911 1.00 61.31 109 THR A CA 1
ATOM 851 C C . THR A 1 109 ? 15.342 10.127 -21.796 1.00 61.31 109 THR A C 1
ATOM 853 O O . THR A 1 109 ? 16.300 9.930 -22.540 1.00 61.31 109 THR A O 1
ATOM 856 N N . TRP A 1 110 ? 14.309 9.274 -21.750 1.00 71.81 110 TRP A N 1
ATOM 857 C CA . TRP A 1 110 ? 14.258 8.010 -22.492 1.00 71.81 110 TRP A CA 1
ATOM 858 C C . TRP A 1 110 ? 13.344 8.091 -23.715 1.00 71.81 110 TRP A C 1
ATOM 860 O O . TRP A 1 110 ? 12.281 8.705 -23.696 1.00 71.81 110 TRP A O 1
ATOM 870 N N . THR A 1 111 ? 13.703 7.363 -24.767 1.00 63.41 111 THR A N 1
ATOM 871 C CA . THR A 1 111 ? 12.804 7.066 -25.887 1.00 63.41 111 THR A CA 1
ATOM 872 C C . THR A 1 111 ? 11.860 5.917 -25.505 1.00 63.41 111 THR A C 1
ATOM 874 O O . THR A 1 111 ? 12.281 4.882 -24.976 1.00 63.41 111 THR A O 1
ATOM 877 N N . ALA A 1 112 ? 10.553 6.097 -25.726 1.00 63.25 112 ALA A N 1
ATOM 878 C CA . ALA A 1 112 ? 9.494 5.211 -25.232 1.00 63.25 112 ALA A CA 1
ATOM 879 C C . ALA A 1 112 ? 9.386 3.884 -26.015 1.00 63.25 112 ALA A C 1
ATOM 881 O O . ALA A 1 112 ? 8.417 3.622 -26.725 1.00 63.25 112 ALA A O 1
ATOM 882 N N . TYR A 1 113 ? 10.377 3.001 -25.879 1.00 75.31 113 TYR A N 1
ATOM 883 C CA . TYR A 1 113 ? 10.313 1.662 -26.464 1.00 75.31 113 TYR A CA 1
ATOM 884 C C . TYR A 1 113 ? 9.376 0.733 -25.678 1.00 75.31 113 TYR A C 1
ATOM 886 O O . TYR A 1 113 ? 9.401 0.679 -24.445 1.00 75.31 113 TYR A O 1
ATOM 894 N N . ARG A 1 114 ? 8.623 -0.118 -26.395 1.00 76.50 114 ARG A N 1
ATOM 895 C CA . ARG A 1 114 ? 7.696 -1.114 -25.809 1.00 76.50 114 ARG A CA 1
ATOM 896 C C . ARG A 1 114 ? 8.341 -2.014 -24.747 1.00 76.50 114 ARG A C 1
ATOM 898 O O . ARG A 1 114 ? 7.674 -2.416 -23.796 1.00 76.50 114 ARG A O 1
ATOM 905 N N . ARG A 1 115 ? 9.630 -2.340 -24.894 1.00 81.38 115 ARG A N 1
ATOM 906 C CA . ARG A 1 115 ? 10.374 -3.162 -23.924 1.00 81.38 115 ARG A CA 1
ATOM 907 C C . ARG A 1 115 ? 10.500 -2.488 -22.555 1.00 81.38 115 ARG A C 1
ATOM 909 O O . ARG A 1 115 ? 10.360 -3.161 -21.539 1.00 81.38 115 ARG A O 1
ATOM 916 N N . PHE A 1 116 ? 10.683 -1.171 -22.518 1.00 76.38 116 PHE A N 1
ATOM 917 C CA . PHE A 1 116 ? 10.866 -0.418 -21.276 1.00 76.38 116 PHE A CA 1
ATOM 918 C C . PHE A 1 116 ? 9.555 -0.164 -20.547 1.00 76.38 116 PHE A C 1
ATOM 920 O O . PHE A 1 116 ? 9.504 -0.293 -19.325 1.00 76.38 116 PHE A O 1
ATOM 927 N N . ILE A 1 117 ? 8.475 0.061 -21.296 1.00 81.62 117 ILE A N 1
ATOM 928 C CA . ILE A 1 117 ? 7.119 0.143 -20.742 1.00 81.62 117 ILE A CA 1
ATOM 929 C C . ILE A 1 117 ? 6.774 -1.155 -20.001 1.00 81.62 117 ILE A C 1
ATOM 931 O O . ILE A 1 117 ? 6.359 -1.107 -18.847 1.00 81.62 117 ILE A O 1
ATOM 935 N N . LYS A 1 118 ? 7.053 -2.324 -20.599 1.00 83.88 118 LYS A N 1
ATOM 936 C CA . LYS A 1 118 ? 6.832 -3.625 -19.941 1.00 83.88 118 LYS A CA 1
ATOM 937 C C . LYS A 1 118 ? 7.632 -3.773 -18.644 1.00 83.88 118 LYS A C 1
ATOM 939 O O . LYS A 1 118 ? 7.116 -4.286 -17.654 1.00 83.88 118 LYS A O 1
ATOM 944 N N . VAL A 1 119 ? 8.888 -3.327 -18.620 1.00 84.06 119 VAL A N 1
ATOM 945 C CA . VAL A 1 119 ? 9.724 -3.379 -17.409 1.00 84.06 119 VAL A CA 1
ATOM 946 C C . VAL A 1 119 ? 9.146 -2.482 -16.307 1.00 84.06 119 VAL A C 1
ATOM 948 O O . VAL A 1 119 ? 8.998 -2.934 -15.169 1.00 84.06 119 VAL A O 1
ATOM 951 N N . LEU A 1 120 ? 8.733 -1.258 -16.638 1.00 83.25 120 LEU A N 1
ATOM 952 C CA . LEU A 1 120 ? 8.080 -0.342 -15.698 1.00 83.25 120 LEU A CA 1
ATOM 953 C C . LEU A 1 120 ? 6.754 -0.901 -15.175 1.00 83.25 120 LEU A C 1
ATOM 955 O O . LEU A 1 120 ? 6.520 -0.912 -13.966 1.00 83.25 120 LEU A O 1
ATOM 959 N N . GLU A 1 121 ? 5.918 -1.447 -16.056 1.00 83.81 121 GLU A N 1
ATOM 960 C CA . GLU A 1 121 ? 4.679 -2.123 -15.673 1.00 83.81 121 GLU A CA 1
ATOM 961 C C . GLU A 1 121 ? 4.955 -3.262 -14.692 1.00 83.81 121 GLU A C 1
ATOM 963 O O . GLU A 1 121 ? 4.306 -3.344 -13.650 1.00 83.81 121 GLU A O 1
ATOM 968 N N . THR A 1 122 ? 5.953 -4.114 -14.955 1.00 87.44 122 THR A N 1
ATOM 969 C CA . THR A 1 122 ? 6.284 -5.202 -14.022 1.00 87.44 122 THR A CA 1
ATOM 970 C C . THR A 1 122 ? 6.714 -4.689 -12.651 1.00 87.44 122 THR A C 1
ATOM 972 O O . THR A 1 122 ? 6.344 -5.285 -11.636 1.00 87.44 122 THR A O 1
ATOM 975 N N . TYR A 1 123 ? 7.441 -3.573 -12.592 1.00 86.75 123 TYR A N 1
ATOM 976 C CA . TYR A 1 123 ? 7.816 -2.926 -11.340 1.00 86.75 123 TYR A CA 1
ATOM 977 C C . TYR A 1 123 ? 6.594 -2.381 -10.590 1.00 86.75 123 TYR A C 1
ATOM 979 O O . TYR A 1 123 ? 6.385 -2.740 -9.429 1.00 86.75 123 TYR A O 1
ATOM 987 N N . HIS A 1 124 ? 5.727 -1.617 -11.259 1.00 88.12 124 HIS A N 1
ATOM 988 C CA . HIS A 1 124 ? 4.499 -1.091 -10.657 1.00 88.12 124 HIS A CA 1
ATOM 989 C C . HIS A 1 124 ? 3.585 -2.213 -10.155 1.00 88.12 124 HIS A C 1
ATOM 991 O O . HIS A 1 124 ? 3.086 -2.161 -9.031 1.00 88.12 124 HIS A O 1
ATOM 997 N N . GLN A 1 125 ? 3.435 -3.286 -10.935 1.00 84.44 125 GLN A N 1
ATOM 998 C CA . GLN A 1 125 ? 2.666 -4.466 -10.543 1.00 84.44 125 GLN A CA 1
ATOM 999 C C . GLN A 1 125 ? 3.262 -5.167 -9.314 1.00 84.44 125 GLN A C 1
ATOM 1001 O O . GLN A 1 125 ? 2.513 -5.634 -8.455 1.00 84.44 125 GLN A O 1
ATOM 1006 N N . ARG A 1 126 ? 4.595 -5.231 -9.178 1.00 86.94 126 ARG A N 1
ATOM 1007 C CA . ARG A 1 126 ? 5.256 -5.768 -7.972 1.00 86.94 126 ARG A CA 1
ATOM 1008 C C . ARG A 1 126 ? 4.992 -4.890 -6.747 1.00 86.94 126 ARG A C 1
ATOM 1010 O O . ARG A 1 126 ? 4.597 -5.422 -5.709 1.00 86.94 126 ARG A O 1
ATOM 1017 N N . CYS A 1 127 ? 5.141 -3.571 -6.867 1.00 84.31 127 CYS A N 1
ATOM 1018 C CA . CYS A 1 127 ? 4.864 -2.628 -5.779 1.00 84.31 127 CYS A CA 1
ATOM 1019 C C . CYS A 1 127 ? 3.399 -2.698 -5.321 1.00 84.31 127 CYS A C 1
ATOM 1021 O O . CYS A 1 127 ? 3.127 -2.850 -4.128 1.00 84.31 127 CYS A O 1
ATOM 1023 N N . LEU A 1 128 ? 2.452 -2.670 -6.263 1.00 86.06 128 LEU A N 1
ATOM 1024 C CA . LEU A 1 128 ? 1.020 -2.757 -5.973 1.00 86.06 128 LEU A CA 1
ATOM 1025 C C . LEU A 1 128 ? 0.641 -4.104 -5.356 1.00 86.06 128 LEU A C 1
ATOM 1027 O O . LEU A 1 128 ? -0.100 -4.133 -4.375 1.00 86.06 128 LEU A O 1
ATOM 1031 N N . ARG A 1 129 ? 1.184 -5.222 -5.859 1.00 83.94 129 ARG A N 1
ATOM 1032 C CA . ARG A 1 129 ? 0.972 -6.539 -5.240 1.00 83.94 129 ARG A CA 1
ATOM 1033 C C . ARG A 1 129 ? 1.506 -6.588 -3.823 1.00 83.94 129 ARG A C 1
ATOM 1035 O O . ARG A 1 129 ? 0.804 -7.109 -2.970 1.00 83.94 129 ARG A O 1
ATOM 1042 N N . SER A 1 130 ? 2.679 -6.022 -3.548 1.00 82.31 130 SER A N 1
ATOM 1043 C CA . SER A 1 130 ? 3.181 -5.950 -2.175 1.00 82.31 130 SER A CA 1
ATOM 1044 C C . SER A 1 130 ? 2.210 -5.178 -1.280 1.00 82.31 130 SER A C 1
ATOM 1046 O O . SER A 1 130 ? 1.885 -5.645 -0.197 1.00 82.31 130 SER A O 1
ATOM 1048 N N . ILE A 1 131 ? 1.708 -4.021 -1.713 1.00 83.25 131 ILE A N 1
ATOM 1049 C CA . ILE A 1 131 ? 0.777 -3.224 -0.900 1.00 83.25 131 ILE A CA 1
ATOM 1050 C C . ILE A 1 131 ? -0.548 -3.976 -0.692 1.00 83.25 131 ILE A C 1
ATOM 1052 O O . ILE A 1 131 ? -1.060 -4.024 0.423 1.00 83.25 131 ILE A O 1
ATOM 1056 N N . LEU A 1 132 ? -1.097 -4.597 -1.740 1.00 74.81 132 LEU A N 1
ATOM 1057 C CA . LEU A 1 132 ? -2.414 -5.240 -1.716 1.00 74.81 132 LEU A CA 1
ATOM 1058 C C . LEU A 1 132 ? -2.412 -6.653 -1.110 1.00 74.81 132 LEU A C 1
ATOM 1060 O O . LEU A 1 132 ? -3.390 -7.025 -0.468 1.00 74.81 132 LEU A O 1
ATOM 1064 N N . GLN A 1 133 ? -1.353 -7.453 -1.275 1.00 68.56 133 GLN A N 1
ATOM 1065 C CA . GLN A 1 133 ? -1.265 -8.799 -0.688 1.00 68.56 133 GLN A CA 1
ATOM 1066 C C . GLN A 1 133 ? -1.229 -8.736 0.833 1.00 68.56 133 GLN A C 1
ATOM 1068 O O . GLN A 1 133 ? -1.989 -9.463 1.463 1.00 68.56 133 GLN A O 1
ATOM 1073 N N . HIS A 1 134 ? -0.462 -7.802 1.403 1.00 62.62 134 HIS A N 1
ATOM 1074 C CA . HIS A 1 134 ? -0.500 -7.521 2.840 1.00 62.62 134 HIS A CA 1
ATOM 1075 C C . HIS A 1 134 ? -1.921 -7.169 3.297 1.00 62.62 134 HIS A C 1
ATOM 1077 O O . HIS A 1 134 ? -2.407 -7.692 4.290 1.00 62.62 134 HIS A O 1
ATOM 1083 N N . GLN A 1 135 ? -2.658 -6.356 2.532 1.00 57.97 135 GLN A N 1
ATOM 1084 C CA . GLN A 1 135 ? -4.053 -6.021 2.855 1.00 57.97 135 GLN A CA 1
ATOM 1085 C C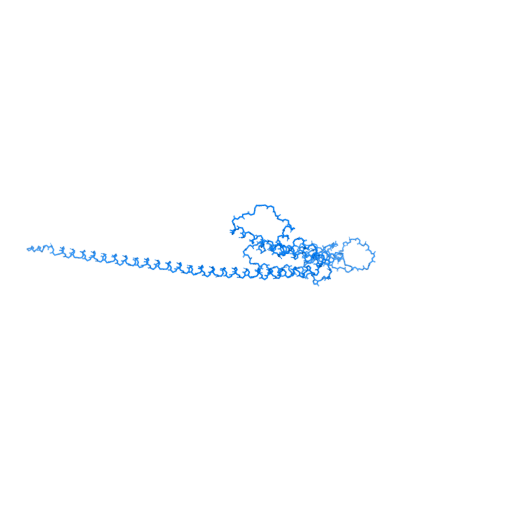 . GLN A 1 135 ? -5.008 -7.218 2.746 1.00 57.97 135 GLN A C 1
ATOM 1087 O O . GLN A 1 135 ? -5.933 -7.344 3.548 1.00 57.97 135 GLN A O 1
ATOM 1092 N N . LEU A 1 136 ? -4.816 -8.091 1.758 1.00 57.88 136 LEU A N 1
ATOM 1093 C CA . LEU A 1 136 ? -5.625 -9.295 1.587 1.00 57.88 136 LEU A CA 1
ATOM 1094 C C . LEU A 1 136 ? -5.324 -10.336 2.665 1.00 57.88 136 LEU A C 1
ATOM 1096 O O . LEU A 1 136 ? -6.257 -10.990 3.118 1.00 57.88 136 LEU A O 1
ATOM 1100 N N . GLU A 1 137 ? -4.066 -10.490 3.075 1.00 58.50 137 GLU A N 1
ATOM 1101 C CA . GLU A 1 137 ? -3.677 -11.310 4.226 1.00 58.50 137 GLU A CA 1
ATOM 1102 C C . GLU A 1 137 ? -4.315 -10.756 5.502 1.00 58.50 137 GLU A C 1
ATOM 1104 O O . GLU A 1 137 ? -5.065 -11.481 6.137 1.00 58.50 137 GLU A O 1
ATOM 1109 N N . ILE A 1 138 ? -4.225 -9.447 5.765 1.00 55.16 138 ILE A N 1
ATOM 1110 C CA . ILE A 1 138 ? -4.886 -8.793 6.910 1.00 55.16 138 ILE A CA 1
ATOM 1111 C C . ILE A 1 138 ? -6.414 -8.969 6.889 1.00 55.16 138 ILE A C 1
ATOM 1113 O O . ILE A 1 138 ? -7.029 -9.237 7.921 1.00 55.16 138 ILE A O 1
ATOM 1117 N N . LYS A 1 139 ? -7.079 -8.805 5.738 1.00 58.69 139 LYS A N 1
ATOM 1118 C CA . LYS A 1 139 ? -8.539 -8.999 5.639 1.00 58.69 139 LYS A CA 1
ATOM 1119 C C . LYS A 1 139 ? -8.932 -10.454 5.893 1.00 58.69 139 LYS A C 1
ATOM 1121 O O . LYS A 1 139 ? -9.897 -10.689 6.614 1.00 58.69 139 LYS A O 1
ATOM 1126 N N . LYS A 1 140 ? -8.176 -11.409 5.344 1.00 58.03 140 LYS A N 1
ATOM 1127 C CA . LYS A 1 140 ? -8.354 -12.846 5.607 1.00 58.03 140 LYS A CA 1
ATOM 1128 C C . LYS A 1 140 ? -8.050 -13.180 7.065 1.00 58.03 140 LYS A C 1
ATOM 1130 O O . LYS A 1 140 ? -8.716 -14.042 7.635 1.00 58.03 140 LYS A O 1
ATOM 1135 N N . ASP A 1 141 ? -7.108 -12.461 7.671 1.00 55.62 141 ASP A N 1
ATOM 1136 C CA . ASP A 1 141 ? -6.719 -12.682 9.050 1.00 55.62 141 ASP A CA 1
ATOM 1137 C C . ASP A 1 141 ? -7.795 -12.221 10.038 1.00 55.62 141 ASP A C 1
ATOM 1139 O O . ASP A 1 141 ? -8.246 -12.938 10.930 1.00 55.62 141 ASP A O 1
ATOM 1143 N N . ASN A 1 142 ? -8.328 -11.033 9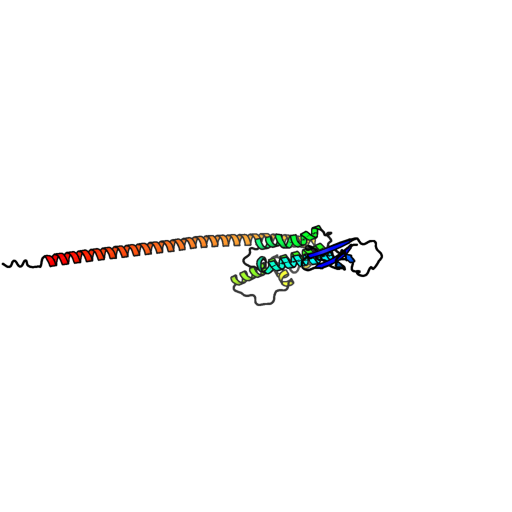.790 1.00 55.72 142 ASN A N 1
ATOM 1144 C CA . ASN A 1 142 ? -9.461 -10.508 10.540 1.00 55.72 142 ASN A CA 1
ATOM 1145 C C . ASN A 1 142 ? -10.755 -11.301 10.308 1.00 55.72 142 ASN A C 1
ATOM 1147 O O . ASN A 1 142 ? -11.656 -11.273 11.147 1.00 55.72 142 ASN A O 1
ATOM 1151 N N . GLN A 1 143 ? -10.870 -11.997 9.177 1.00 53.62 143 GLN A N 1
ATOM 1152 C CA . GLN A 1 143 ? -11.993 -12.880 8.896 1.00 53.62 143 GLN A CA 1
ATOM 1153 C C . GLN A 1 143 ? -11.932 -14.159 9.744 1.00 53.62 143 GLN A C 1
ATOM 1155 O O . GLN A 1 143 ? -12.941 -14.510 10.352 1.00 53.62 143 GLN A O 1
ATOM 1160 N N . TRP A 1 144 ? -10.766 -14.801 9.908 1.00 51.84 144 TRP A N 1
ATOM 1161 C CA . TRP A 1 144 ? -10.666 -15.968 10.802 1.00 51.84 144 TRP A CA 1
ATOM 1162 C C . TRP A 1 144 ? -10.842 -15.606 12.277 1.00 51.84 144 TRP A C 1
ATOM 1164 O O . TRP A 1 144 ? -11.391 -16.409 13.028 1.00 51.84 144 TRP A O 1
ATOM 1174 N N . LEU A 1 145 ? -10.439 -14.401 12.699 1.00 57.59 145 LEU A N 1
ATOM 1175 C CA . LEU A 1 145 ? -10.729 -13.891 14.047 1.00 57.59 145 LEU A CA 1
ATOM 1176 C C . LEU A 1 145 ? -12.239 -13.778 14.305 1.00 57.59 145 LEU A C 1
ATOM 1178 O O . LEU A 1 145 ? -12.679 -13.946 15.439 1.00 57.59 145 LEU A O 1
ATOM 1182 N N . LYS A 1 146 ? -13.035 -13.518 13.260 1.00 55.81 146 LYS A N 1
ATOM 1183 C CA . LYS A 1 146 ? -14.504 -13.481 13.332 1.00 55.81 146 LYS A CA 1
ATOM 1184 C C . LYS A 1 146 ? -15.149 -14.862 13.221 1.00 55.81 146 LYS A C 1
ATOM 1186 O O . LYS A 1 146 ? -16.180 -15.085 13.840 1.00 55.81 146 LYS A O 1
ATOM 1191 N N . GLU A 1 147 ? -14.566 -15.767 12.439 1.00 63.62 147 GLU A N 1
ATOM 1192 C CA . GLU A 1 147 ? -15.126 -17.097 12.144 1.00 63.62 147 GLU A CA 1
ATOM 1193 C C . GLU A 1 147 ? -14.612 -18.207 13.086 1.00 63.62 147 GLU A C 1
ATOM 1195 O O . GLU A 1 147 ? -15.118 -19.326 13.057 1.00 63.62 147 GLU A O 1
ATOM 1200 N N . GLY A 1 148 ? -13.599 -17.932 13.917 1.00 55.59 148 GLY A N 1
ATOM 1201 C CA . GLY A 1 148 ? -13.056 -18.858 14.922 1.00 55.59 148 GLY A CA 1
ATOM 1202 C C . GLY A 1 148 ? -12.271 -20.055 14.365 1.00 55.59 148 GLY A C 1
ATOM 1203 O O . GLY A 1 148 ? -11.796 -20.891 15.133 1.00 55.59 148 GLY A O 1
ATOM 1204 N N . LYS A 1 149 ? -12.098 -20.159 13.042 1.00 57.19 149 LYS A N 1
ATOM 1205 C CA . LYS A 1 149 ? -11.442 -21.295 12.375 1.00 57.19 149 LYS A CA 1
ATOM 1206 C C . LYS A 1 149 ? -10.107 -20.864 11.765 1.00 57.19 149 LYS A C 1
ATOM 1208 O O . LYS A 1 149 ? -10.074 -20.119 10.790 1.00 57.19 149 LYS A O 1
ATOM 1213 N N . ARG A 1 150 ? -8.984 -21.360 12.303 1.00 50.28 150 ARG A N 1
ATOM 1214 C CA . ARG A 1 150 ? -7.662 -21.173 11.673 1.00 50.28 150 ARG A CA 1
ATOM 1215 C C . ARG A 1 150 ? -7.580 -21.973 10.376 1.00 50.28 150 ARG A C 1
ATOM 1217 O O . ARG A 1 150 ? -7.948 -23.147 10.345 1.00 50.28 150 ARG A O 1
ATOM 1224 N N . ARG A 1 151 ? -6.995 -21.388 9.327 1.00 51.44 151 ARG A N 1
ATOM 1225 C CA . ARG A 1 151 ? -6.593 -22.160 8.145 1.00 51.44 151 ARG A CA 1
ATOM 1226 C C . ARG A 1 151 ? -5.456 -23.110 8.521 1.00 51.44 151 ARG A C 1
ATOM 1228 O O . ARG A 1 151 ? -4.333 -22.675 8.745 1.00 51.44 151 ARG A O 1
ATOM 1235 N N . ARG A 1 152 ? -5.742 -24.410 8.539 1.00 44.75 152 ARG A N 1
ATOM 1236 C CA . ARG A 1 152 ? -4.727 -25.462 8.427 1.00 44.75 152 ARG A CA 1
ATOM 1237 C C . ARG A 1 152 ? -4.705 -25.924 6.968 1.00 44.75 152 ARG A C 1
ATOM 1239 O O . ARG A 1 152 ? -5.742 -26.326 6.452 1.00 44.75 152 ARG A O 1
ATOM 1246 N N . GLY A 1 153 ? -3.561 -25.806 6.290 1.00 60.84 153 GLY A N 1
ATOM 1247 C CA . GLY A 1 153 ? -3.369 -26.341 4.934 1.00 60.84 153 GLY A CA 1
ATOM 1248 C C . GLY A 1 153 ? -2.547 -25.466 3.980 1.00 60.84 153 GLY A C 1
ATOM 1249 O O . GLY A 1 153 ? -2.368 -24.266 4.193 1.00 60.84 153 GLY A O 1
ATOM 1250 N N . LYS A 1 154 ? -2.050 -26.095 2.905 1.00 59.94 154 LYS A N 1
ATOM 1251 C CA . LYS A 1 154 ? -1.218 -25.480 1.855 1.00 59.94 154 LYS A CA 1
ATOM 1252 C C . LYS A 1 154 ? -1.935 -24.301 1.175 1.00 59.94 154 LYS A C 1
ATOM 1254 O O . LYS A 1 154 ? -3.154 -24.309 0.991 1.00 59.94 154 LYS A O 1
ATOM 1259 N N . LYS A 1 155 ? -1.165 -23.282 0.766 1.00 59.25 155 LYS A N 1
ATOM 1260 C CA . LYS A 1 155 ? -1.676 -22.158 -0.039 1.00 59.25 155 LYS A CA 1
ATOM 1261 C C . LYS A 1 155 ? -2.293 -22.708 -1.337 1.00 59.25 155 LYS A C 1
ATOM 1263 O O . LYS A 1 155 ? -1.680 -23.535 -2.007 1.00 59.25 155 LYS A O 1
ATOM 1268 N N . LYS A 1 156 ? -3.509 -22.258 -1.674 1.00 67.56 156 LYS A N 1
ATOM 1269 C CA . LYS A 1 156 ? -4.218 -22.666 -2.902 1.00 67.56 156 LYS A CA 1
ATOM 1270 C C . LYS A 1 156 ? -3.411 -22.261 -4.140 1.00 67.56 156 LYS A C 1
ATOM 1272 O O . LYS A 1 156 ? -2.828 -21.174 -4.148 1.00 67.56 156 LYS A O 1
ATOM 1277 N N . ARG A 1 157 ? -3.392 -23.104 -5.179 1.00 68.00 157 ARG A N 1
ATOM 1278 C CA . ARG A 1 157 ? -2.733 -22.768 -6.449 1.00 68.00 157 ARG A CA 1
ATOM 1279 C C . ARG A 1 157 ? -3.532 -21.670 -7.153 1.00 68.00 157 ARG A C 1
ATOM 1281 O O . ARG A 1 157 ? -4.736 -21.532 -6.947 1.00 68.00 157 ARG A O 1
ATOM 1288 N N . PHE A 1 158 ? -2.872 -20.888 -8.005 1.00 54.22 158 PHE A N 1
ATOM 1289 C CA . PHE A 1 158 ? -3.501 -19.781 -8.738 1.00 54.22 158 PHE A CA 1
ATOM 1290 C C . PHE A 1 158 ? -4.755 -20.216 -9.519 1.00 54.22 158 PHE A C 1
ATOM 1292 O O . PHE A 1 158 ? -5.779 -19.540 -9.470 1.00 54.22 158 PHE A O 1
ATOM 1299 N N . LYS A 1 159 ? -4.712 -21.400 -10.144 1.00 66.19 159 LYS A N 1
ATOM 1300 C CA . LYS A 1 159 ? -5.853 -22.014 -10.841 1.00 66.19 159 LYS A CA 1
ATOM 1301 C C . LYS A 1 159 ? -7.067 -22.222 -9.928 1.00 66.19 159 LYS A C 1
ATOM 1303 O O . LYS A 1 159 ? -8.193 -21.976 -10.345 1.00 66.19 159 LYS A O 1
ATOM 1308 N N . ASP A 1 160 ? -6.848 -22.620 -8.677 1.00 69.75 160 ASP A N 1
ATOM 1309 C CA . ASP A 1 160 ? -7.930 -22.849 -7.712 1.00 69.75 160 ASP A CA 1
ATOM 1310 C C . ASP A 1 160 ? -8.545 -21.526 -7.257 1.00 69.75 160 ASP A C 1
ATOM 1312 O O . ASP A 1 160 ? -9.754 -21.432 -7.068 1.00 69.75 160 ASP A O 1
ATOM 1316 N N . VAL A 1 161 ? -7.716 -20.487 -7.116 1.00 72.00 161 VAL A N 1
ATOM 1317 C CA . VAL A 1 161 ? -8.178 -19.123 -6.828 1.00 72.00 161 VAL A CA 1
ATOM 1318 C C . VAL A 1 161 ? -9.016 -18.588 -7.989 1.00 72.00 161 VAL A C 1
ATOM 1320 O O . VAL A 1 161 ? -10.078 -18.027 -7.747 1.00 72.00 161 VAL A O 1
ATOM 1323 N N . LEU A 1 162 ? -8.598 -18.822 -9.237 1.00 66.06 162 LEU A N 1
ATOM 1324 C CA . LEU A 1 162 ? -9.375 -18.445 -10.419 1.00 66.06 162 LEU A CA 1
ATOM 1325 C C . LEU A 1 162 ? -10.711 -19.187 -10.505 1.00 66.06 162 LEU A C 1
ATOM 1327 O O . LEU A 1 162 ? -11.725 -18.544 -10.724 1.00 66.06 162 LEU A O 1
ATOM 1331 N N . LYS A 1 163 ? -10.750 -20.503 -10.272 1.00 73.00 163 LYS A N 1
ATOM 1332 C CA . LYS A 1 163 ? -12.011 -21.268 -10.265 1.00 73.00 163 LYS A CA 1
ATOM 1333 C C . LYS A 1 163 ? -12.985 -20.786 -9.189 1.00 73.00 163 LYS A C 1
ATOM 1335 O O . LYS A 1 163 ? -14.182 -20.725 -9.438 1.00 73.00 163 LYS A O 1
ATOM 1340 N N . ILE A 1 164 ? -12.482 -20.443 -8.001 1.00 72.19 164 ILE A N 1
ATOM 1341 C CA . ILE A 1 164 ? -13.300 -19.859 -6.926 1.00 72.19 164 ILE A CA 1
ATOM 1342 C C . ILE A 1 164 ? -13.842 -18.500 -7.358 1.00 72.19 164 ILE A C 1
ATOM 1344 O O . ILE A 1 164 ? -15.026 -18.241 -7.200 1.00 72.19 164 ILE A O 1
ATOM 1348 N N . ASN A 1 165 ? -12.988 -17.660 -7.936 1.00 70.06 165 ASN A N 1
ATOM 1349 C CA . ASN A 1 165 ? -13.401 -16.365 -8.451 1.00 70.06 165 ASN A CA 1
ATOM 1350 C C . ASN A 1 165 ? -14.470 -16.522 -9.544 1.00 70.06 165 ASN A C 1
ATOM 1352 O O . ASN A 1 165 ? -15.506 -15.890 -9.444 1.00 70.06 165 ASN A O 1
ATOM 1356 N N . PHE A 1 166 ? -14.286 -17.416 -10.519 1.00 71.88 166 PHE A N 1
ATOM 1357 C CA . PHE A 1 166 ? -15.278 -17.671 -11.568 1.00 71.88 166 PHE A CA 1
ATOM 1358 C C . PHE A 1 166 ? -16.622 -18.161 -11.019 1.00 71.88 166 PHE A C 1
ATOM 1360 O O . PHE A 1 166 ? -17.653 -17.673 -11.466 1.00 71.88 166 PHE A O 1
ATOM 1367 N N . LYS A 1 167 ? -16.622 -19.027 -9.994 1.00 73.50 167 LYS A N 1
ATOM 1368 C CA . LYS A 1 167 ? -17.854 -19.402 -9.275 1.00 73.50 167 LYS A CA 1
ATOM 1369 C C . LYS A 1 167 ? -18.521 -18.206 -8.601 1.00 73.50 167 LYS A C 1
ATOM 1371 O O . LYS A 1 167 ? -19.735 -18.081 -8.656 1.00 73.50 167 LYS A O 1
ATOM 1376 N N . ASN A 1 168 ? -17.732 -17.331 -7.982 1.00 65.38 168 ASN A N 1
ATOM 1377 C CA . ASN A 1 168 ? -18.248 -16.134 -7.318 1.00 65.38 168 ASN A CA 1
ATOM 1378 C C . ASN A 1 168 ? -18.805 -15.102 -8.314 1.00 65.38 168 ASN A C 1
ATOM 1380 O O . ASN A 1 168 ? -19.674 -14.326 -7.941 1.00 65.38 168 ASN A O 1
ATOM 1384 N N . TYR A 1 169 ? -18.309 -15.105 -9.553 1.00 65.38 169 TYR A N 1
ATOM 1385 C CA . TYR A 1 169 ? -18.774 -14.253 -10.654 1.00 65.38 169 TYR A CA 1
ATOM 1386 C C . TYR A 1 169 ? -19.817 -14.937 -11.546 1.00 65.38 169 TYR A C 1
ATOM 1388 O O . TYR A 1 169 ? -20.087 -14.457 -12.636 1.00 65.38 169 TYR A O 1
ATOM 1396 N N . ASN A 1 170 ? -20.364 -16.081 -11.122 1.00 67.25 170 ASN A N 1
ATOM 1397 C CA . ASN A 1 170 ? -21.376 -16.836 -11.863 1.00 67.25 170 ASN A CA 1
ATOM 1398 C C . ASN A 1 170 ? -20.976 -17.205 -13.312 1.00 67.25 170 ASN A C 1
ATOM 1400 O O . ASN A 1 170 ? -21.825 -17.419 -14.176 1.00 67.25 170 ASN A O 1
ATOM 1404 N N . ILE A 1 171 ? -19.670 -17.300 -13.587 1.00 71.44 171 ILE A N 1
ATOM 1405 C CA . ILE A 1 171 ? -19.144 -17.687 -14.896 1.00 71.44 171 ILE A CA 1
ATOM 1406 C C . ILE A 1 171 ? -19.053 -19.212 -14.940 1.00 71.44 171 ILE A C 1
ATOM 1408 O O . ILE A 1 171 ? -18.344 -19.832 -14.142 1.00 71.44 171 ILE A O 1
ATOM 1412 N N . ASP A 1 172 ? -19.752 -19.807 -15.904 1.00 73.00 172 ASP A N 1
ATOM 1413 C CA . ASP A 1 172 ? -19.784 -21.252 -16.118 1.00 73.00 172 ASP A CA 1
ATOM 1414 C C . ASP A 1 172 ? -18.372 -21.811 -16.417 1.00 73.00 172 ASP A C 1
ATOM 1416 O O . ASP A 1 172 ? -17.728 -21.476 -17.419 1.00 73.00 172 ASP A O 1
ATOM 1420 N N . ILE A 1 173 ? -17.888 -22.678 -15.519 1.00 70.69 173 ILE A N 1
ATOM 1421 C CA . ILE A 1 173 ? -16.536 -23.266 -15.527 1.00 70.69 173 ILE A CA 1
ATOM 1422 C C . ILE A 1 173 ? -16.359 -24.294 -16.655 1.00 70.69 173 ILE A C 1
ATOM 1424 O O . ILE A 1 173 ? -15.226 -24.654 -16.976 1.00 70.69 173 ILE A O 1
ATOM 1428 N N . GLU A 1 174 ? -17.434 -24.740 -17.298 1.00 74.56 174 GLU A N 1
ATOM 1429 C CA . GLU A 1 174 ? -17.343 -25.647 -18.448 1.00 74.56 174 GLU A CA 1
ATOM 1430 C C . GLU A 1 174 ? -17.346 -24.896 -19.785 1.00 74.56 174 GLU A C 1
ATOM 1432 O O . GLU A 1 174 ? -16.782 -25.370 -20.772 1.00 74.56 174 GLU A O 1
ATOM 1437 N N . LYS A 1 175 ? -17.923 -23.687 -19.827 1.00 72.62 175 LYS A N 1
ATOM 1438 C CA . LYS A 1 175 ? -18.088 -22.903 -21.067 1.00 72.62 175 LYS A CA 1
ATOM 1439 C C . LYS A 1 175 ? -17.083 -21.761 -21.230 1.00 72.62 175 LYS A C 1
ATOM 1441 O O . LYS A 1 175 ? -16.933 -21.249 -22.340 1.00 72.62 175 LYS A O 1
ATOM 1446 N N . TRP A 1 176 ? -16.364 -21.370 -20.172 1.00 73.56 176 TRP A N 1
ATOM 1447 C CA . TRP A 1 176 ? -15.411 -20.249 -20.218 1.00 73.56 176 TRP A CA 1
ATOM 1448 C C . TRP A 1 176 ? -14.307 -20.419 -21.269 1.00 73.56 176 TRP A C 1
ATOM 1450 O O . TRP A 1 176 ? -13.921 -19.434 -21.882 1.00 73.56 176 TRP A O 1
ATOM 1460 N N . GLU A 1 177 ? -13.821 -21.638 -21.520 1.00 74.00 177 GLU A N 1
ATOM 1461 C CA . GLU A 1 177 ? -12.749 -21.876 -22.495 1.00 74.00 177 GLU A CA 1
ATOM 1462 C C . GLU A 1 177 ? -13.225 -21.639 -23.935 1.00 74.00 177 GLU A C 1
ATOM 1464 O O . GLU A 1 177 ? -12.497 -21.059 -24.738 1.00 74.00 177 GLU A O 1
ATOM 1469 N N . ARG A 1 178 ? -14.482 -21.994 -24.251 1.00 74.50 178 ARG A N 1
ATOM 1470 C CA . ARG A 1 178 ? -15.105 -21.652 -25.543 1.00 74.50 178 ARG A CA 1
ATOM 1471 C C . ARG A 1 178 ? -15.339 -20.152 -25.660 1.00 74.50 178 ARG A C 1
ATOM 1473 O O . ARG A 1 178 ? -15.025 -19.575 -26.694 1.00 74.50 178 ARG A O 1
ATOM 1480 N N . ASN A 1 179 ? -15.825 -19.518 -24.594 1.00 69.94 179 ASN A N 1
ATOM 1481 C CA . ASN A 1 179 ? -16.061 -18.074 -24.574 1.00 69.94 179 ASN A CA 1
ATOM 1482 C C . ASN A 1 179 ? -14.756 -17.271 -24.656 1.00 69.94 179 ASN A C 1
ATOM 1484 O O . ASN A 1 179 ? -14.759 -16.195 -25.233 1.00 69.94 179 ASN A O 1
ATOM 1488 N N . ALA A 1 180 ? -13.646 -17.792 -24.124 1.00 71.69 180 ALA A N 1
ATOM 1489 C CA . ALA A 1 180 ? -12.331 -17.155 -24.160 1.00 71.69 180 ALA A CA 1
ATOM 1490 C C . ALA A 1 180 ? -11.651 -17.205 -25.540 1.00 71.69 180 ALA A C 1
ATOM 1492 O O . ALA A 1 180 ? -10.725 -16.424 -25.770 1.00 71.69 180 ALA A O 1
ATOM 1493 N N . ARG A 1 181 ? -12.095 -18.085 -26.456 1.00 79.19 181 ARG A N 1
ATOM 1494 C CA . ARG A 1 181 ? -11.637 -18.085 -27.861 1.00 79.19 181 ARG A CA 1
ATOM 1495 C C . ARG A 1 181 ? -12.095 -16.829 -28.597 1.00 79.19 181 ARG A C 1
ATOM 1497 O O . ARG A 1 181 ? -11.352 -16.303 -29.418 1.00 79.19 181 ARG A O 1
ATOM 1504 N N . ASP A 1 182 ? -13.277 -16.325 -28.255 1.00 81.75 182 ASP A N 1
ATOM 1505 C CA . ASP A 1 182 ? -13.774 -15.037 -28.720 1.00 81.75 182 ASP A CA 1
ATOM 1506 C C . ASP A 1 182 ? -13.365 -13.936 -27.730 1.00 81.75 182 ASP A C 1
ATOM 1508 O O . ASP A 1 182 ? -13.925 -13.756 -26.645 1.00 81.75 182 ASP A O 1
ATOM 1512 N N . ARG A 1 183 ? -12.325 -13.192 -28.106 1.00 76.12 183 ARG A N 1
ATOM 1513 C CA . ARG A 1 183 ? -11.680 -12.207 -27.234 1.00 76.12 183 ARG A CA 1
ATOM 1514 C C . ARG A 1 183 ? -12.592 -11.037 -26.873 1.00 76.12 183 ARG A C 1
ATOM 1516 O O . ARG A 1 183 ? -12.432 -10.462 -25.793 1.00 76.12 183 ARG A O 1
ATOM 1523 N N . GLU A 1 184 ? -13.485 -10.645 -27.772 1.00 81.75 184 GLU A N 1
ATOM 1524 C CA . GLU A 1 184 ? -14.367 -9.499 -27.574 1.00 81.75 184 GLU A CA 1
ATOM 1525 C C . GLU A 1 184 ? -15.520 -9.880 -26.654 1.00 81.75 184 GLU A C 1
ATOM 1527 O O . GLU A 1 184 ? -15.730 -9.240 -25.619 1.00 81.75 184 GLU A O 1
ATOM 1532 N N . ARG A 1 185 ? -16.148 -11.024 -26.935 1.00 78.62 185 ARG A N 1
ATOM 1533 C CA . ARG A 1 185 ? -17.183 -11.604 -26.081 1.00 78.62 185 ARG A CA 1
ATOM 1534 C C . ARG A 1 185 ? -16.673 -11.893 -24.671 1.00 78.62 185 ARG A C 1
ATOM 1536 O O . ARG A 1 185 ? -17.331 -11.535 -23.695 1.00 78.62 185 ARG A O 1
ATOM 1543 N N . TRP A 1 186 ? -15.469 -12.455 -24.537 1.00 80.06 186 TRP A N 1
ATOM 1544 C CA . TRP A 1 186 ? -14.841 -12.689 -23.234 1.00 80.06 186 TRP A CA 1
ATOM 1545 C C . TRP A 1 186 ? -14.599 -11.396 -22.450 1.00 80.06 186 TRP A C 1
ATOM 1547 O O . TRP A 1 186 ? -14.855 -11.334 -21.247 1.00 80.06 186 TRP A O 1
ATOM 1557 N N . ARG A 1 187 ? -14.130 -10.335 -23.117 1.00 79.06 187 ARG A N 1
ATOM 1558 C CA . ARG A 1 187 ? -13.900 -9.031 -22.478 1.00 79.06 187 ARG A CA 1
ATOM 1559 C C . ARG A 1 187 ? -15.195 -8.386 -22.005 1.00 79.06 187 ARG A C 1
ATOM 1561 O O . ARG A 1 187 ? -15.193 -7.815 -20.916 1.00 79.06 187 ARG A O 1
ATOM 1568 N N . SER A 1 188 ? -16.263 -8.474 -22.790 1.00 84.31 188 SER A N 1
ATOM 1569 C CA . SER A 1 188 ? -17.572 -7.925 -22.430 1.00 84.31 188 SER A CA 1
ATOM 1570 C C . SER A 1 188 ? -18.175 -8.647 -21.226 1.00 84.31 188 SER A C 1
ATOM 1572 O O . SER A 1 188 ? -18.590 -7.983 -20.281 1.00 84.31 188 SER A O 1
ATOM 1574 N N . ILE A 1 189 ? -18.111 -9.985 -21.197 1.00 80.06 189 ILE A N 1
ATOM 1575 C CA . ILE A 1 189 ? -18.564 -10.795 -20.053 1.00 80.06 189 ILE A CA 1
ATOM 1576 C C . ILE A 1 189 ? -17.773 -10.429 -18.794 1.00 80.06 189 ILE A C 1
ATOM 1578 O O . ILE A 1 189 ? -18.353 -10.089 -17.771 1.00 80.06 189 ILE A O 1
ATOM 1582 N N . ILE A 1 190 ? -16.439 -10.420 -18.872 1.00 78.56 190 ILE A N 1
ATOM 1583 C CA . ILE A 1 190 ? -15.601 -10.105 -17.709 1.00 78.56 190 ILE A CA 1
ATOM 1584 C C . ILE A 1 190 ? -15.832 -8.677 -17.214 1.00 78.56 190 ILE A C 1
ATOM 1586 O O . ILE A 1 190 ? -15.837 -8.467 -16.007 1.00 78.56 190 ILE A O 1
ATOM 1590 N N . LYS A 1 191 ? -16.024 -7.697 -18.106 1.00 82.25 191 LYS A N 1
ATOM 1591 C CA . LYS A 1 191 ? -16.315 -6.311 -17.711 1.00 82.25 191 LYS A CA 1
ATOM 1592 C C . LYS A 1 191 ? -17.672 -6.185 -17.027 1.00 82.25 191 LYS A C 1
ATOM 1594 O O . LYS A 1 191 ? -17.725 -5.568 -15.970 1.00 82.25 191 LYS A O 1
ATOM 1599 N N . ALA A 1 192 ? -18.725 -6.767 -17.601 1.00 80.31 192 ALA A N 1
ATOM 1600 C CA . ALA A 1 192 ? -20.059 -6.740 -17.010 1.00 80.31 192 ALA A CA 1
ATOM 1601 C C . ALA A 1 192 ? -20.038 -7.358 -15.602 1.00 80.31 192 ALA A C 1
ATOM 1603 O O . ALA A 1 192 ? -20.435 -6.706 -14.637 1.00 80.31 192 ALA A O 1
ATOM 1604 N N . GLU A 1 193 ? -19.439 -8.542 -15.463 1.00 76.81 193 GLU A N 1
ATOM 1605 C CA . GLU A 1 193 ? -19.333 -9.235 -14.174 1.00 76.81 193 GLU A CA 1
ATOM 1606 C C . GLU A 1 193 ? -18.390 -8.537 -13.177 1.00 76.81 193 GLU A C 1
ATOM 1608 O O . GLU A 1 193 ? -18.597 -8.588 -11.963 1.00 76.81 193 GLU A O 1
ATOM 1613 N N . LEU A 1 194 ? -17.352 -7.834 -13.652 1.00 75.06 194 LEU A N 1
ATOM 1614 C CA . LEU A 1 194 ? -16.544 -6.991 -12.768 1.00 75.06 194 LEU A CA 1
ATOM 1615 C C . LEU A 1 194 ? -17.355 -5.809 -12.245 1.00 75.06 194 LEU A C 1
ATOM 1617 O O . LEU A 1 194 ? -17.255 -5.489 -11.067 1.00 75.06 194 LEU A O 1
ATOM 1621 N N . THR A 1 195 ? -18.138 -5.153 -13.103 1.00 75.56 195 THR A N 1
ATOM 1622 C CA . THR A 1 195 ? -18.910 -3.969 -12.707 1.00 75.56 195 THR A CA 1
ATOM 1623 C C . THR A 1 195 ? -20.021 -4.306 -11.713 1.00 75.56 195 THR A C 1
ATOM 1625 O O . THR A 1 195 ? -20.224 -3.565 -10.748 1.00 75.56 195 THR A O 1
ATOM 1628 N N . THR A 1 196 ? -20.697 -5.447 -11.871 1.00 74.88 196 THR A N 1
ATOM 1629 C CA . THR A 1 196 ? -21.682 -5.957 -10.898 1.00 74.88 196 THR A CA 1
ATOM 1630 C C . THR A 1 196 ? -21.021 -6.326 -9.565 1.00 74.88 196 THR A C 1
ATOM 1632 O O . THR A 1 196 ? -21.560 -6.053 -8.487 1.00 74.88 196 THR A O 1
ATOM 1635 N N . PHE A 1 197 ? -19.807 -6.879 -9.596 1.00 74.81 197 PHE A N 1
ATOM 1636 C CA . PHE A 1 197 ? -19.047 -7.136 -8.377 1.00 74.81 197 PHE A CA 1
ATOM 1637 C C . PHE A 1 197 ? -18.564 -5.858 -7.693 1.00 74.81 197 PHE A C 1
ATOM 1639 O O . PHE A 1 197 ? -18.685 -5.728 -6.480 1.00 74.81 197 PHE A O 1
ATOM 1646 N N . GLU A 1 198 ? -18.004 -4.908 -8.437 1.00 71.19 198 GLU A N 1
ATOM 1647 C CA . GLU A 1 198 ? -17.507 -3.655 -7.871 1.00 71.19 198 GLU A CA 1
ATOM 1648 C C . GLU A 1 198 ? -18.643 -2.871 -7.210 1.00 71.19 198 GLU A C 1
ATOM 1650 O O . GLU A 1 198 ? -18.485 -2.414 -6.079 1.00 71.19 198 GLU A O 1
ATOM 1655 N N . THR A 1 199 ? -19.809 -2.793 -7.854 1.00 76.12 199 THR A N 1
ATOM 1656 C CA . THR A 1 199 ? -21.002 -2.139 -7.291 1.00 76.12 199 THR A CA 1
ATOM 1657 C C . THR A 1 199 ? -21.523 -2.845 -6.037 1.00 76.12 199 THR A C 1
ATOM 1659 O O . THR A 1 199 ? -21.702 -2.195 -5.005 1.00 76.12 199 THR A O 1
ATOM 1662 N N . SER A 1 200 ? -21.697 -4.171 -6.068 1.00 75.56 200 SER A N 1
ATOM 1663 C CA . SER A 1 200 ? -22.128 -4.942 -4.888 1.00 75.56 200 SER A CA 1
ATOM 1664 C C . SER A 1 200 ? -21.112 -4.884 -3.742 1.00 75.56 200 SER A C 1
ATOM 1666 O O . SER A 1 200 ? -21.484 -4.758 -2.573 1.00 75.56 200 SER A O 1
ATOM 1668 N N . TRP A 1 201 ? -19.818 -4.896 -4.058 1.00 71.81 201 TRP A N 1
ATOM 1669 C CA . TRP A 1 201 ? -18.747 -4.763 -3.080 1.00 71.81 201 TRP A CA 1
ATOM 1670 C C . TRP A 1 201 ? -18.713 -3.368 -2.449 1.00 71.81 201 TRP A C 1
ATOM 1672 O O . TRP A 1 201 ? -18.580 -3.264 -1.228 1.00 71.81 201 TRP A O 1
ATOM 1682 N N . ILE A 1 202 ? -18.858 -2.297 -3.240 1.00 69.50 202 ILE A N 1
ATOM 1683 C CA . ILE A 1 202 ? -18.963 -0.917 -2.740 1.00 69.50 202 ILE A CA 1
ATOM 1684 C C . ILE A 1 202 ? -20.159 -0.794 -1.790 1.00 69.50 202 ILE A C 1
ATOM 1686 O O . ILE A 1 202 ? -19.971 -0.333 -0.662 1.00 69.50 202 ILE A O 1
ATOM 1690 N N . ALA A 1 203 ? -21.335 -1.291 -2.183 1.00 74.81 203 ALA A N 1
ATOM 1691 C CA . ALA A 1 203 ? -22.532 -1.290 -1.341 1.00 74.81 203 ALA A CA 1
ATOM 1692 C C . ALA A 1 203 ? -22.308 -2.041 -0.012 1.00 74.81 203 ALA A C 1
ATOM 1694 O O . ALA A 1 203 ? -22.637 -1.539 1.064 1.00 74.81 203 ALA A O 1
ATOM 1695 N N . GLU A 1 204 ? -21.656 -3.208 -0.047 1.00 70.25 204 GLU A N 1
ATOM 1696 C CA . GLU A 1 204 ? -21.325 -3.973 1.160 1.00 70.25 204 GLU A CA 1
ATOM 1697 C C . GLU A 1 204 ? -20.319 -3.227 2.065 1.00 70.25 204 GLU A C 1
ATOM 1699 O O . GLU A 1 204 ? -20.400 -3.278 3.299 1.00 70.25 204 GLU A O 1
ATOM 1704 N N . GLN A 1 205 ? -19.351 -2.508 1.482 1.00 63.94 205 GLN A N 1
ATOM 1705 C CA . GLN A 1 205 ? -18.433 -1.661 2.249 1.00 63.94 205 GLN A CA 1
ATOM 1706 C C . GLN A 1 205 ? -19.146 -0.454 2.873 1.00 63.94 205 GLN A C 1
ATOM 1708 O O . GLN A 1 205 ? -18.834 -0.096 4.012 1.00 63.94 205 GLN A O 1
ATOM 1713 N N . GLU A 1 206 ? -20.087 0.174 2.170 1.00 69.88 206 GLU A N 1
ATOM 1714 C CA . GLU A 1 206 ? -20.901 1.278 2.692 1.00 69.88 206 GLU A CA 1
ATOM 1715 C C . GLU A 1 206 ? -21.800 0.826 3.840 1.00 69.88 206 GLU A C 1
ATOM 1717 O O . GLU A 1 206 ? -21.831 1.472 4.890 1.00 69.88 206 GLU A O 1
ATOM 1722 N N . GLU A 1 207 ? -22.425 -0.343 3.720 1.00 71.69 207 GLU A N 1
ATOM 1723 C CA . GLU A 1 207 ? -23.224 -0.935 4.789 1.00 71.69 207 GLU A CA 1
ATOM 1724 C C . GLU A 1 207 ? -22.366 -1.246 6.033 1.00 71.69 207 GLU A C 1
ATOM 1726 O O . GLU A 1 207 ? -22.755 -0.971 7.174 1.00 71.69 207 GLU A O 1
ATOM 1731 N N . LYS A 1 208 ? -21.139 -1.752 5.840 1.00 73.25 208 LYS A N 1
ATOM 1732 C CA . LYS A 1 208 ? -20.166 -1.968 6.928 1.00 73.25 208 LYS A CA 1
ATOM 1733 C C . LYS A 1 208 ? -19.750 -0.655 7.592 1.00 73.25 208 LYS A C 1
ATOM 1735 O O . LYS A 1 208 ? -19.673 -0.600 8.824 1.00 73.25 208 LYS A O 1
ATOM 1740 N N . LYS A 1 209 ? -19.504 0.403 6.810 1.00 67.88 209 LYS A N 1
ATOM 1741 C CA . LYS A 1 209 ? -19.220 1.753 7.331 1.00 67.88 209 LYS A CA 1
ATOM 1742 C C . LYS A 1 209 ? -20.404 2.287 8.137 1.00 67.88 209 LYS A C 1
ATOM 1744 O O . LYS A 1 209 ? -20.198 2.765 9.252 1.00 67.88 209 LYS A O 1
ATOM 1749 N N . TRP A 1 210 ? -21.631 2.135 7.637 1.00 70.06 210 TRP A N 1
ATOM 1750 C CA . TRP A 1 210 ? -22.856 2.523 8.338 1.00 70.06 210 TRP A CA 1
ATOM 1751 C C . TRP A 1 210 ? -23.006 1.789 9.677 1.00 70.06 210 TRP A C 1
ATOM 1753 O O . TRP A 1 210 ? -23.162 2.426 10.724 1.00 70.06 210 TRP A O 1
ATOM 1763 N N . LYS A 1 211 ? -22.860 0.457 9.678 1.00 69.88 211 LYS A N 1
ATOM 1764 C CA . LYS A 1 211 ? -22.905 -0.387 10.887 1.00 69.88 211 LYS A CA 1
ATOM 1765 C C . LYS A 1 211 ? -21.828 0.003 11.906 1.00 69.88 211 LYS A C 1
ATOM 1767 O O . LYS A 1 211 ? -22.111 0.067 13.104 1.00 69.88 211 LYS A O 1
ATOM 1772 N N . ASN A 1 212 ? -20.606 0.304 11.466 1.00 66.25 212 ASN A N 1
ATOM 1773 C CA . ASN A 1 212 ? -19.547 0.789 12.356 1.00 66.25 212 ASN A CA 1
ATOM 1774 C C . ASN A 1 212 ? -19.854 2.185 12.916 1.00 66.25 212 ASN A C 1
ATOM 1776 O O . ASN A 1 212 ? -19.703 2.397 14.117 1.00 66.25 212 ASN A O 1
ATOM 1780 N N . GLY A 1 213 ? -20.378 3.100 12.099 1.00 73.25 213 GLY A N 1
ATOM 1781 C CA . GLY A 1 213 ? -20.814 4.421 12.557 1.00 73.25 213 GLY A CA 1
ATOM 1782 C C . GLY A 1 213 ? -21.956 4.361 13.581 1.00 73.25 213 GLY A C 1
ATOM 1783 O O . GLY A 1 213 ? -22.015 5.190 14.491 1.00 73.25 213 GLY A O 1
ATOM 1784 N N . GLN A 1 214 ? -22.852 3.373 13.483 1.00 62.03 214 GLN A N 1
ATOM 1785 C CA . GLN A 1 214 ? -23.870 3.095 14.506 1.00 62.03 214 GLN A CA 1
ATOM 1786 C C . GLN A 1 214 ? -23.234 2.584 15.809 1.00 62.03 214 GLN A C 1
ATOM 1788 O O . GLN A 1 214 ? -23.548 3.093 16.884 1.00 62.03 214 GLN A O 1
ATOM 1793 N N . ARG A 1 215 ? -22.281 1.643 15.732 1.00 57.81 215 ARG A N 1
ATOM 1794 C CA . ARG A 1 215 ? -21.539 1.136 16.905 1.00 57.81 215 ARG A CA 1
ATOM 1795 C C . ARG A 1 215 ? -20.747 2.231 17.620 1.00 57.81 215 ARG A C 1
ATOM 1797 O O . ARG A 1 215 ? -20.736 2.290 18.843 1.00 57.81 215 ARG A O 1
ATOM 1804 N N . GLU A 1 216 ? -20.105 3.130 16.884 1.00 64.25 216 GLU A N 1
ATOM 1805 C CA . GLU A 1 216 ? -19.389 4.255 17.490 1.00 64.25 216 GLU A CA 1
ATOM 1806 C C . GLU A 1 216 ? -20.334 5.222 18.209 1.00 64.25 216 GLU A C 1
ATOM 1808 O O . GLU A 1 216 ? -20.020 5.700 19.303 1.00 64.25 216 GLU A O 1
ATOM 1813 N N . ARG A 1 217 ? -21.513 5.487 17.629 1.00 69.12 217 ARG A N 1
ATOM 1814 C CA . ARG A 1 217 ? -22.563 6.288 18.271 1.00 69.12 217 ARG A CA 1
ATOM 1815 C C . ARG A 1 217 ? -23.059 5.625 19.556 1.00 69.12 217 ARG A C 1
ATOM 1817 O O . ARG A 1 217 ? -23.107 6.292 20.589 1.00 69.12 217 ARG A O 1
ATOM 1824 N N . THR A 1 218 ? -23.349 4.325 19.538 1.00 72.19 218 THR A N 1
ATOM 1825 C CA . THR A 1 218 ? -23.805 3.603 20.738 1.00 72.19 218 THR A CA 1
ATOM 1826 C C . THR A 1 218 ? -22.726 3.541 21.822 1.00 72.19 218 THR A C 1
ATOM 1828 O O . THR A 1 218 ? -23.027 3.781 22.992 1.00 72.19 218 THR A O 1
ATOM 1831 N N . VAL A 1 219 ? -21.456 3.329 21.459 1.00 72.19 219 VAL A N 1
ATOM 1832 C CA . VAL A 1 219 ? -20.323 3.363 22.402 1.00 72.19 219 VAL A CA 1
ATOM 1833 C C . VAL A 1 219 ? -20.145 4.755 23.017 1.00 72.19 219 VAL A C 1
ATOM 1835 O O . VAL A 1 219 ? -19.945 4.863 24.230 1.00 72.19 219 VAL A O 1
ATOM 1838 N N . LYS A 1 220 ? -20.265 5.833 22.227 1.00 75.62 220 LYS A N 1
ATOM 1839 C CA . LYS A 1 220 ? -20.219 7.218 22.733 1.00 75.62 220 LYS A CA 1
ATOM 1840 C C . LYS A 1 220 ? -21.351 7.497 23.726 1.00 75.62 220 LYS A C 1
ATOM 1842 O O . LYS A 1 220 ? -21.087 8.026 24.807 1.00 75.62 220 LYS A O 1
ATOM 1847 N N . VAL A 1 221 ? -22.582 7.095 23.402 1.00 82.31 221 VAL A N 1
ATOM 1848 C CA . VAL A 1 221 ? -23.745 7.229 24.298 1.00 82.31 221 VAL A CA 1
ATOM 1849 C C . VAL A 1 221 ? -23.518 6.459 25.604 1.00 82.31 221 VAL A C 1
ATOM 1851 O O . VAL A 1 221 ? -23.658 7.022 26.693 1.00 82.31 221 VAL A O 1
ATOM 1854 N N . TRP A 1 222 ? -23.063 5.207 25.517 1.00 85.19 222 TRP A N 1
ATOM 1855 C CA . TRP A 1 222 ? -22.761 4.382 26.688 1.00 85.19 222 TRP A CA 1
ATOM 1856 C C . TRP A 1 222 ? -21.659 4.996 27.569 1.00 85.19 222 TRP A C 1
ATOM 1858 O O . TRP A 1 222 ? -21.794 5.060 28.795 1.00 85.19 222 TRP A O 1
ATOM 1868 N N . MET A 1 223 ? -20.588 5.518 26.962 1.00 77.75 223 MET A N 1
ATOM 1869 C CA . MET A 1 223 ? -19.505 6.223 27.659 1.00 77.75 223 MET A CA 1
ATOM 1870 C C . MET A 1 223 ? -20.012 7.454 28.423 1.00 77.75 223 MET A C 1
ATOM 1872 O O . MET A 1 223 ? -19.628 7.667 29.582 1.00 77.75 223 MET A O 1
ATOM 1876 N N . GLU A 1 224 ? -20.898 8.249 27.821 1.00 84.62 224 GLU A N 1
ATOM 1877 C CA . GLU A 1 224 ? -21.520 9.402 28.481 1.00 84.62 224 GLU A CA 1
ATOM 1878 C C . GLU A 1 224 ? -22.395 8.989 29.673 1.00 84.62 224 GLU A C 1
ATOM 1880 O O . GLU A 1 224 ? -22.312 9.583 30.758 1.00 84.62 224 GLU A O 1
ATOM 1885 N N . ASP A 1 225 ? -23.154 7.904 29.552 1.00 88.25 225 ASP A N 1
ATOM 1886 C CA . ASP A 1 225 ? -23.947 7.374 30.661 1.00 88.25 225 ASP A CA 1
ATOM 1887 C C . ASP A 1 225 ? -23.085 6.827 31.803 1.00 88.25 225 ASP A C 1
ATOM 1889 O O . ASP A 1 225 ? -23.380 7.051 32.988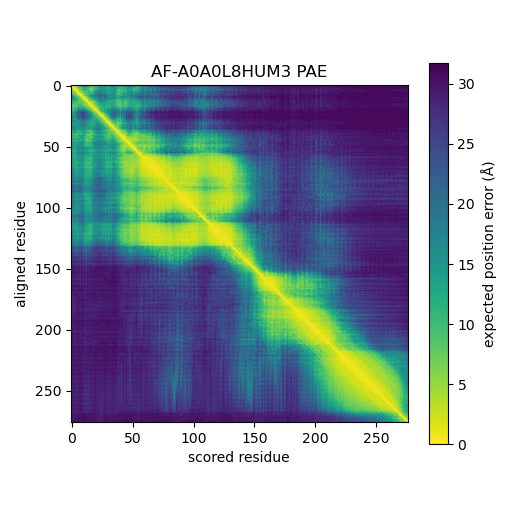 1.00 88.25 225 ASP A O 1
ATOM 1893 N N . VAL A 1 226 ? -21.958 6.185 31.485 1.00 86.50 226 VAL A N 1
ATOM 1894 C CA . VAL A 1 226 ? -20.962 5.762 32.478 1.00 86.50 226 VAL A CA 1
ATOM 1895 C C . VAL A 1 226 ? -20.383 6.976 33.216 1.00 86.50 226 VAL A C 1
ATOM 1897 O O . VAL A 1 226 ? -20.305 6.968 34.457 1.00 86.50 226 VAL A O 1
ATOM 1900 N N . LYS A 1 227 ? -20.034 8.061 32.507 1.00 86.12 227 LYS A N 1
ATOM 1901 C CA . LYS A 1 227 ? -19.570 9.321 33.122 1.00 86.12 227 LYS A CA 1
ATOM 1902 C C . LYS A 1 227 ? -20.644 9.929 34.030 1.00 86.12 227 LYS A C 1
ATOM 1904 O O . LYS A 1 227 ? -20.349 10.272 35.187 1.00 86.12 227 LYS A O 1
ATOM 1909 N N . LYS A 1 228 ? -21.903 10.001 33.578 1.00 87.00 228 LYS A N 1
ATOM 1910 C CA . LYS A 1 228 ? -23.048 10.479 34.378 1.00 87.00 228 LYS A CA 1
ATOM 1911 C C . LYS A 1 228 ? -23.233 9.644 35.650 1.00 87.00 228 LYS A C 1
ATOM 1913 O O . LYS A 1 228 ? -23.332 10.211 36.749 1.00 87.00 228 LYS A O 1
ATOM 1918 N N . LYS A 1 229 ? -23.189 8.307 35.555 1.00 86.12 229 LYS A N 1
ATOM 1919 C CA . LYS A 1 229 ? -23.269 7.383 36.707 1.00 86.12 229 LYS A CA 1
ATOM 1920 C C . LYS A 1 229 ? -22.131 7.625 37.705 1.00 86.12 229 LYS A C 1
ATOM 1922 O O . LYS A 1 229 ? -22.391 7.784 38.908 1.00 86.12 229 LYS A O 1
ATOM 1927 N N . LYS A 1 230 ? -20.881 7.755 37.237 1.00 87.19 230 LYS A N 1
ATOM 1928 C CA . LYS A 1 230 ? -19.713 8.086 38.082 1.00 87.19 230 LYS A CA 1
ATOM 1929 C C . LYS A 1 230 ? -19.894 9.438 38.793 1.00 87.19 230 LYS A C 1
ATOM 1931 O O . LYS A 1 230 ? -19.710 9.521 40.016 1.00 87.19 230 LYS A O 1
ATOM 1936 N N . LYS A 1 231 ? -20.351 10.482 38.086 1.00 88.38 231 LYS A N 1
ATOM 1937 C CA . LYS A 1 231 ? -20.633 11.824 38.646 1.00 88.38 231 LYS A CA 1
ATOM 1938 C C . LYS A 1 231 ? -21.733 11.770 39.717 1.00 88.38 231 LYS A C 1
ATOM 1940 O O . LYS A 1 231 ? -21.557 12.328 40.808 1.00 88.38 231 LYS A O 1
ATOM 1945 N N . LYS A 1 232 ? -22.823 11.026 39.477 1.00 88.81 232 LYS A N 1
ATOM 1946 C CA . LYS A 1 232 ? -23.922 10.798 40.442 1.00 88.81 232 LYS A CA 1
ATOM 1947 C C . LYS A 1 232 ? -23.422 10.067 41.696 1.00 88.81 232 LYS A C 1
ATOM 1949 O O . LYS A 1 232 ? -23.720 10.500 42.815 1.00 88.81 232 LYS A O 1
ATOM 1954 N N . LYS A 1 233 ? -22.577 9.036 41.547 1.00 87.94 233 LYS A N 1
ATOM 1955 C CA . LYS A 1 233 ? -21.943 8.302 42.665 1.00 87.94 233 LYS A CA 1
ATOM 1956 C C . LYS A 1 233 ? -21.027 9.216 43.494 1.00 87.94 233 LYS A C 1
ATOM 1958 O O . LYS A 1 233 ? -21.126 9.224 44.726 1.00 87.94 233 LYS A O 1
ATOM 1963 N N . LYS A 1 234 ? -20.210 10.064 42.851 1.00 88.62 234 LYS A N 1
ATOM 1964 C CA . LYS A 1 234 ? -19.345 11.065 43.518 1.00 88.62 234 LYS A CA 1
ATOM 1965 C C . LYS A 1 234 ? -20.173 12.105 44.289 1.00 88.62 234 LYS A C 1
ATOM 1967 O O . LYS A 1 234 ? -19.885 12.359 45.463 1.00 88.62 234 LYS A O 1
ATOM 1972 N N . LYS A 1 235 ? -21.254 12.637 43.696 1.00 88.50 235 LYS A N 1
ATOM 1973 C CA . LYS A 1 235 ? -22.212 13.541 44.371 1.00 88.50 235 LYS A CA 1
ATOM 1974 C C . LYS A 1 235 ? -22.869 12.868 45.589 1.00 88.50 235 LYS A C 1
ATOM 1976 O O . LYS A 1 235 ? -22.870 13.457 46.674 1.00 88.50 235 LYS A O 1
ATOM 1981 N N . LYS A 1 236 ? -23.347 11.619 45.466 1.00 89.00 236 LYS A N 1
ATOM 1982 C CA . LYS A 1 236 ? -23.915 10.835 46.588 1.00 89.00 236 LYS A CA 1
ATOM 1983 C C . LYS A 1 236 ? -22.892 10.636 47.720 1.00 89.00 236 LYS A C 1
ATOM 1985 O O . LYS A 1 236 ? -23.216 10.898 48.881 1.00 89.00 236 LYS A O 1
ATOM 1990 N N . LYS A 1 237 ? -21.641 10.260 47.408 1.00 87.50 237 LYS A N 1
ATOM 1991 C CA . LYS A 1 237 ? -20.549 10.130 48.400 1.00 87.50 237 LYS A CA 1
ATOM 1992 C C . LYS A 1 237 ? -20.263 11.461 49.116 1.00 87.50 237 LYS A C 1
ATOM 1994 O O . LYS A 1 237 ? -20.191 11.479 50.348 1.00 87.50 237 LYS A O 1
ATOM 1999 N N . LYS A 1 238 ? -20.176 12.586 48.388 1.00 88.50 238 LYS A N 1
ATOM 2000 C CA . LYS A 1 238 ? -20.004 13.932 48.977 1.00 88.50 238 LYS A CA 1
ATOM 2001 C C . LYS A 1 238 ? -21.168 14.300 49.912 1.00 88.50 238 LYS A C 1
ATOM 2003 O O . LYS A 1 238 ? -20.917 14.729 51.041 1.00 88.50 238 LYS A O 1
ATOM 2008 N N . LYS A 1 239 ? -22.427 14.069 49.505 1.00 89.62 239 LYS A N 1
ATOM 2009 C CA . LYS A 1 239 ? -23.617 14.289 50.357 1.00 89.62 239 LYS A CA 1
ATOM 2010 C C . LYS A 1 239 ? -23.563 13.437 51.637 1.00 89.62 239 LYS A C 1
ATOM 2012 O O . LYS A 1 239 ? -23.752 13.981 52.727 1.00 89.62 239 LYS A O 1
ATOM 2017 N N . LYS A 1 240 ? -23.221 12.141 51.545 1.00 88.62 240 LYS A N 1
ATOM 2018 C CA . LYS A 1 240 ? -23.043 11.254 52.717 1.00 88.62 240 LYS A CA 1
ATOM 2019 C C . LYS A 1 240 ? -21.938 11.761 53.661 1.00 88.62 240 LYS A C 1
ATOM 2021 O O . LYS A 1 240 ? -22.175 11.854 54.867 1.00 88.62 240 LYS A O 1
ATOM 2026 N N . LYS A 1 241 ? -20.769 12.169 53.139 1.00 88.62 241 LYS A N 1
ATOM 2027 C CA . LYS A 1 241 ? -19.675 12.760 53.943 1.00 88.62 241 LYS A CA 1
ATOM 2028 C C . LYS A 1 241 ? -20.116 14.052 54.651 1.00 88.62 241 LYS A C 1
ATOM 2030 O O . LYS A 1 241 ? -19.886 14.185 55.854 1.00 88.62 241 LYS A O 1
ATOM 2035 N N . LYS A 1 242 ? -20.811 14.968 53.956 1.00 88.44 242 LYS A N 1
ATOM 2036 C CA . LYS A 1 242 ? -21.371 16.199 54.557 1.00 88.44 242 LYS A CA 1
ATOM 2037 C C . LYS A 1 242 ? -22.377 15.879 55.677 1.00 88.44 242 LYS A C 1
ATOM 2039 O O . LYS A 1 242 ? -22.257 16.443 56.765 1.00 88.44 242 LYS A O 1
ATOM 2044 N N . LYS A 1 243 ? -23.306 14.931 55.468 1.00 88.62 243 LYS A N 1
ATOM 2045 C CA . LYS A 1 243 ? -24.257 14.473 56.506 1.00 88.62 243 LYS A CA 1
ATOM 2046 C C . LYS A 1 243 ? -23.529 13.889 57.729 1.00 88.62 243 LYS A C 1
ATOM 2048 O O . LYS A 1 243 ? -23.838 14.281 58.855 1.00 88.62 243 LYS A O 1
ATOM 2053 N N . LYS A 1 244 ? -22.516 13.029 57.534 1.00 87.56 244 LYS A N 1
ATOM 2054 C CA . LYS A 1 244 ? -21.682 12.481 58.628 1.00 87.56 244 LYS A CA 1
ATOM 2055 C C . LYS A 1 244 ? -20.953 13.591 59.405 1.00 87.56 244 LYS A C 1
ATOM 2057 O O . LYS A 1 244 ? -21.015 13.602 60.635 1.00 87.56 244 LYS A O 1
ATOM 2062 N N . LYS A 1 245 ? -20.333 14.565 58.719 1.00 87.69 245 LYS A N 1
ATOM 2063 C CA . LYS A 1 245 ? -19.684 15.731 59.360 1.00 87.69 245 LYS A CA 1
ATOM 2064 C C . LYS A 1 245 ? -20.685 16.565 60.178 1.00 87.69 245 LYS A C 1
ATOM 2066 O O . LYS A 1 245 ? -20.397 16.876 61.334 1.00 87.69 245 LYS A O 1
ATOM 2071 N N . LYS A 1 246 ? -21.879 16.862 59.639 1.00 87.69 246 LYS A N 1
ATOM 2072 C CA . LYS A 1 246 ? -22.954 17.571 60.369 1.00 87.69 246 LYS A CA 1
ATOM 2073 C C . LYS A 1 246 ? -23.398 16.800 61.624 1.00 87.69 246 LYS A C 1
ATOM 2075 O O . LYS A 1 246 ? -23.464 17.396 62.699 1.00 87.69 246 LYS A O 1
ATOM 2080 N N . LYS A 1 247 ? -23.619 15.477 61.534 1.00 87.25 247 LYS A N 1
ATOM 2081 C CA . LYS A 1 247 ? -23.953 14.622 62.696 1.00 87.25 247 LYS A CA 1
ATOM 2082 C C . LYS A 1 247 ? -22.847 14.647 63.766 1.00 87.25 247 LYS A C 1
ATOM 2084 O O . LYS A 1 247 ? -23.154 14.851 64.939 1.00 87.25 247 LYS A O 1
ATOM 2089 N N . LYS A 1 248 ? -21.566 14.525 63.379 1.00 86.31 248 LYS A N 1
ATOM 2090 C CA . LYS A 1 248 ? -20.418 14.626 64.309 1.00 86.31 248 LYS A CA 1
ATOM 2091 C C . LYS A 1 248 ? -20.361 15.995 65.006 1.00 86.31 248 LYS A C 1
ATOM 2093 O O . LYS A 1 248 ? -20.223 16.039 66.228 1.00 86.31 248 LYS A O 1
ATOM 2098 N N . LYS A 1 249 ? -20.540 17.105 64.271 1.00 86.44 249 LYS A N 1
ATOM 2099 C CA . LYS A 1 249 ? -20.601 18.465 64.848 1.00 86.44 249 LYS A CA 1
ATOM 2100 C C . LYS A 1 249 ? -21.758 18.609 65.852 1.00 86.44 249 LYS A C 1
ATOM 2102 O O . LYS A 1 249 ? -21.529 19.094 66.959 1.00 86.44 249 LYS A O 1
ATOM 2107 N N . LYS A 1 250 ? -22.968 18.129 65.522 1.00 86.75 250 LYS A N 1
ATOM 2108 C CA . LYS A 1 250 ? -24.124 18.127 66.446 1.00 86.75 250 LYS A CA 1
ATOM 2109 C C . LYS A 1 250 ? -23.836 17.318 67.723 1.00 86.75 250 LYS A C 1
ATOM 2111 O O . LYS A 1 250 ? -24.076 17.825 68.818 1.00 86.75 250 LYS A O 1
ATOM 2116 N N . LYS A 1 251 ? -23.254 16.112 67.611 1.00 85.56 251 LYS A N 1
ATOM 2117 C CA . LYS A 1 251 ? -22.845 15.291 68.774 1.00 85.56 251 LYS A CA 1
ATOM 2118 C C . LYS A 1 251 ? -21.814 16.014 69.657 1.00 85.56 251 LYS A C 1
ATOM 2120 O O . LYS A 1 251 ? -21.999 16.066 70.871 1.00 85.56 251 LYS A O 1
ATOM 2125 N N . LYS A 1 252 ? -20.777 16.634 69.069 1.00 84.81 252 LYS A N 1
ATOM 2126 C CA . LYS A 1 252 ? -19.778 17.435 69.812 1.00 84.81 252 LYS A CA 1
ATOM 2127 C C . LYS A 1 252 ? -20.425 18.620 70.548 1.00 84.81 252 LYS A C 1
ATOM 2129 O O . LYS A 1 252 ? -20.152 18.806 71.732 1.00 84.81 252 LYS A O 1
ATOM 2134 N N . LYS A 1 253 ? -21.326 19.373 69.896 1.00 85.12 253 LYS A N 1
ATOM 2135 C CA . LYS A 1 253 ? -22.081 20.474 70.534 1.00 85.12 253 LYS A CA 1
ATOM 2136 C C . LYS A 1 253 ? -22.934 19.978 71.714 1.00 85.12 253 LYS A C 1
ATOM 2138 O O . LYS A 1 253 ? -22.867 20.573 72.787 1.00 85.12 253 LYS A O 1
ATOM 2143 N N . LYS A 1 254 ? -23.668 18.863 71.562 1.00 84.44 254 LYS A N 1
ATOM 2144 C CA . LYS A 1 254 ? -24.445 18.245 72.659 1.00 84.44 254 LYS A CA 1
ATOM 2145 C C . LYS A 1 254 ? -23.549 17.825 73.837 1.00 84.44 254 LYS A C 1
ATOM 2147 O O . LYS A 1 254 ? -23.873 18.151 74.976 1.00 84.44 254 LYS A O 1
ATOM 2152 N N . LYS A 1 255 ? -22.399 17.179 73.580 1.00 82.94 255 LYS A N 1
ATOM 2153 C CA . LYS A 1 255 ? -21.419 16.814 74.627 1.00 82.94 255 LYS A CA 1
ATOM 2154 C C . LYS A 1 255 ? -20.880 18.048 75.368 1.00 82.94 255 LYS A C 1
ATOM 2156 O O . LYS A 1 255 ? -20.861 18.043 76.595 1.00 82.94 255 LYS A O 1
ATOM 2161 N N . LYS A 1 256 ? -20.509 19.121 74.651 1.00 82.12 256 LYS A N 1
ATOM 2162 C CA . LYS A 1 256 ? -20.069 20.393 75.264 1.00 82.12 256 LYS A CA 1
ATOM 2163 C C . LYS A 1 256 ? -21.163 21.015 76.147 1.00 82.12 256 LYS A C 1
ATOM 2165 O O . LYS A 1 256 ? -20.869 21.393 77.276 1.00 82.12 256 LYS A O 1
ATOM 2170 N N . LYS A 1 257 ? -22.422 21.061 75.682 1.00 82.50 257 LYS A N 1
ATOM 2171 C CA . LYS A 1 257 ? -23.565 21.545 76.487 1.00 82.50 257 LYS A CA 1
ATOM 2172 C C . LYS A 1 257 ? -23.772 20.706 77.759 1.00 82.50 257 LYS A C 1
ATOM 2174 O O . LYS A 1 257 ? -23.911 21.284 78.832 1.00 82.50 257 LYS A O 1
ATOM 2179 N N . LYS A 1 258 ? -23.720 19.367 77.671 1.00 80.62 258 LYS A N 1
ATOM 2180 C CA . LYS A 1 258 ? -23.808 18.473 78.846 1.00 80.62 258 LYS A CA 1
ATOM 2181 C C . LYS A 1 258 ? -22.668 18.718 79.848 1.00 80.62 258 LYS A C 1
ATOM 2183 O O . LYS A 1 258 ? -22.940 18.839 81.037 1.00 80.62 258 LYS A O 1
ATOM 2188 N N . LYS A 1 259 ? -21.417 18.863 79.382 1.00 78.81 259 LYS A N 1
ATOM 2189 C CA . LYS A 1 259 ? -20.265 19.200 80.245 1.00 78.81 259 LYS A CA 1
ATOM 2190 C C . LYS A 1 259 ? -20.445 20.553 80.949 1.00 78.81 259 LYS A C 1
ATOM 2192 O O . LYS A 1 259 ? -20.226 20.630 82.151 1.00 78.81 259 LYS A O 1
ATOM 2197 N N . LYS A 1 260 ? -20.901 21.595 80.235 1.00 77.50 260 LYS A N 1
ATOM 2198 C CA . LYS A 1 260 ? -21.207 22.910 80.835 1.00 77.50 260 LYS A CA 1
ATOM 2199 C C . LYS A 1 260 ? -22.311 22.817 81.900 1.00 77.50 260 LYS A C 1
ATOM 2201 O O . LYS A 1 260 ? -22.140 23.375 82.976 1.00 77.50 260 LYS A O 1
ATOM 2206 N N . LYS A 1 261 ? -23.398 22.072 81.643 1.00 76.88 261 LYS A N 1
ATOM 2207 C CA . LYS A 1 261 ? -24.464 21.833 82.637 1.00 76.88 261 LYS A CA 1
ATOM 2208 C C . LYS A 1 261 ? -23.944 21.098 83.883 1.00 76.88 261 LYS A C 1
ATOM 2210 O O . LYS A 1 261 ? -24.25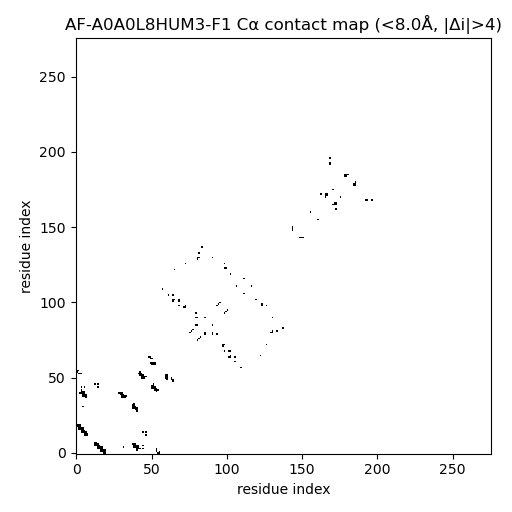0 21.528 84.986 1.00 76.88 261 LYS A O 1
ATOM 2215 N N . LYS A 1 262 ? -23.114 20.054 83.724 1.00 74.56 262 LYS A N 1
ATOM 2216 C CA . LYS A 1 262 ? -22.477 19.349 84.857 1.00 74.56 262 LYS A CA 1
ATOM 2217 C C . LYS A 1 262 ? -21.566 20.270 85.682 1.00 74.56 262 LYS A C 1
ATOM 2219 O O . LYS A 1 262 ? -21.657 20.253 86.900 1.00 74.56 262 LYS A O 1
ATOM 2224 N N . LYS A 1 263 ? -20.742 21.109 85.034 1.00 73.25 263 LYS A N 1
ATOM 2225 C CA . LYS A 1 263 ? -19.902 22.105 85.731 1.00 73.25 263 LYS A CA 1
ATOM 2226 C C . LYS A 1 263 ? -20.738 23.133 86.507 1.00 73.25 263 LYS A C 1
ATOM 2228 O O . LYS A 1 263 ? -20.400 23.434 87.642 1.00 73.25 263 LYS A O 1
ATOM 2233 N N . LYS A 1 264 ? -21.841 23.630 85.927 1.00 71.75 264 LYS A N 1
ATOM 2234 C CA . LYS A 1 264 ? -22.772 24.537 86.624 1.00 71.75 264 LYS A CA 1
ATOM 2235 C C . LYS A 1 264 ? -23.455 23.872 87.827 1.00 71.75 264 LYS A C 1
ATOM 2237 O O . LYS A 1 264 ? -23.572 24.519 88.854 1.00 71.75 264 LYS A O 1
ATOM 2242 N N . LYS A 1 265 ? -23.862 22.597 87.722 1.00 69.75 265 LYS A N 1
ATOM 2243 C CA . LYS A 1 265 ? -24.415 21.838 88.861 1.00 69.75 265 LYS A CA 1
ATOM 2244 C C . LYS A 1 265 ? -23.385 21.651 89.984 1.00 69.75 265 LYS A C 1
ATOM 2246 O O . LYS A 1 265 ? -23.711 21.936 91.121 1.00 69.75 265 LYS A O 1
ATOM 2251 N N . LYS A 1 266 ? -22.138 21.277 89.658 1.00 67.38 266 LYS A N 1
ATOM 2252 C CA . LYS A 1 266 ? -21.054 21.159 90.655 1.00 67.38 266 LYS A CA 1
ATOM 2253 C C . LYS A 1 266 ? -20.765 22.478 91.384 1.00 67.38 266 LYS A C 1
ATOM 2255 O O . LYS A 1 266 ? -20.592 22.458 92.588 1.00 67.38 266 LYS A O 1
ATOM 2260 N N . LYS A 1 267 ? -20.778 23.619 90.681 1.00 65.06 267 LYS A N 1
ATOM 2261 C CA . LYS A 1 267 ? -20.614 24.946 91.309 1.00 65.06 267 LYS A CA 1
ATOM 2262 C C . LYS A 1 267 ? -21.765 25.350 92.246 1.00 65.06 267 LYS A C 1
ATOM 2264 O O . LYS A 1 267 ? -21.550 26.205 93.084 1.00 65.06 267 LYS A O 1
ATOM 2269 N N . LYS A 1 268 ? -22.963 24.769 92.098 1.00 60.53 268 LYS A N 1
ATOM 2270 C CA . LYS A 1 268 ? -24.116 25.013 92.986 1.00 60.53 268 LYS A CA 1
ATOM 2271 C C . LYS A 1 268 ? -24.163 24.081 94.212 1.00 60.53 268 LYS A C 1
ATOM 2273 O O . LYS A 1 268 ? -25.023 24.274 95.051 1.00 60.53 268 LYS A O 1
ATOM 2278 N N . MET A 1 269 ? -23.293 23.068 94.285 1.00 57.28 269 MET A N 1
ATOM 2279 C CA . MET A 1 269 ? -23.239 22.066 95.368 1.00 57.28 269 MET A CA 1
ATOM 2280 C C . MET A 1 269 ? -22.036 22.269 96.310 1.00 57.28 269 MET A C 1
ATOM 2282 O O . MET A 1 269 ? -21.728 21.384 97.097 1.00 57.28 269 MET A O 1
ATOM 2286 N N . VAL A 1 270 ? -21.329 23.400 96.212 1.00 54.16 270 VAL A N 1
ATOM 2287 C CA . VAL A 1 270 ? -20.279 23.771 97.175 1.00 54.16 270 VAL A CA 1
ATOM 2288 C C . VAL A 1 270 ? -20.970 24.513 98.327 1.00 54.16 270 VAL A C 1
ATOM 2290 O O . VAL A 1 270 ? -21.607 25.528 98.037 1.00 54.16 270 VAL A O 1
ATOM 2293 N N . PRO A 1 271 ? -20.905 24.038 99.587 1.00 52.81 271 PRO A N 1
ATOM 2294 C CA . PRO A 1 271 ? -21.482 24.759 100.714 1.00 52.81 271 PRO A CA 1
ATOM 2295 C C . PRO A 1 271 ? -20.695 26.052 100.920 1.00 52.81 271 PRO A C 1
ATOM 2297 O O . PRO A 1 271 ? -19.464 26.034 100.966 1.00 52.81 271 PRO A O 1
ATOM 2300 N N . THR A 1 272 ? -21.389 27.180 101.043 1.00 51.22 272 THR A N 1
ATOM 2301 C CA . THR A 1 272 ? -20.812 28.389 101.629 1.00 51.22 272 THR A CA 1
ATOM 2302 C C . THR A 1 272 ? -20.536 28.097 103.096 1.00 51.22 272 THR A C 1
ATOM 2304 O O . THR A 1 272 ? -21.427 28.231 103.930 1.00 51.22 272 THR A O 1
ATOM 2307 N N . ASN A 1 273 ? -19.317 27.659 103.399 1.00 50.47 273 ASN A N 1
ATOM 2308 C CA . ASN A 1 273 ? -18.823 27.612 104.764 1.00 50.47 273 ASN A CA 1
ATOM 2309 C C . ASN A 1 273 ? -18.513 29.058 105.180 1.00 50.47 273 ASN A C 1
ATOM 2311 O O . ASN A 1 273 ? -17.413 29.556 104.951 1.00 50.47 273 ASN A O 1
ATOM 2315 N N . LYS A 1 274 ? -19.532 29.771 105.674 1.00 52.91 274 LYS A N 1
ATOM 2316 C CA . LYS A 1 274 ? -19.334 30.993 106.456 1.00 52.91 274 LYS A CA 1
ATOM 2317 C C . LYS A 1 274 ? -18.878 30.540 107.841 1.00 52.91 274 LYS A C 1
ATOM 2319 O O . LYS A 1 274 ? -19.716 30.234 108.681 1.00 52.91 274 LYS A O 1
ATOM 2324 N N . ASN A 1 275 ? -17.569 30.455 108.039 1.00 47.44 275 ASN A N 1
ATOM 2325 C CA . ASN A 1 275 ? -16.984 30.360 109.369 1.00 47.44 275 ASN A CA 1
ATOM 2326 C C . ASN A 1 275 ? -16.482 31.746 109.774 1.00 47.44 275 ASN A C 1
ATOM 2328 O O . ASN A 1 275 ? -15.668 32.304 109.046 1.00 47.44 275 ASN A O 1
ATOM 2332 N N . LYS A 1 276 ? -17.048 32.203 110.901 1.00 45.66 276 LYS A N 1
ATOM 2333 C CA . LYS A 1 276 ? -16.563 33.148 111.921 1.00 45.66 276 LYS A CA 1
ATOM 2334 C C . LYS A 1 276 ? -15.747 34.348 111.453 1.00 45.66 276 LYS A C 1
ATOM 2336 O O . LYS A 1 276 ? -14.576 34.157 111.071 1.00 45.66 276 LYS A O 1
#

Mean predicted aligned error: 20.5 Å

Radius of gyration: 42.17 Å; Cα contacts (8 Å, |Δi|>4): 149; chains: 1; bounding box: 73×60×149 Å